Protein 3FM0 (pdb70)

CATH classification: 2.130.10.10

Foldseek 3Di:
DKFFQDKDLFAAPFFFFEWDAQLVLAWIWIFWFVQKIFIWGDDPSDIDTPEIDHDPDDGGFRYKEAQNVRQWMWTFFQRQWIWIWGDDVYIDTDDIHHDGPGGWAEKEAENVSQWIWIFFQSQWIWIWGQDPVRDIDTQAIGRPGPGGKAYKYYQNHDRKIWTWFQSQWIWIWDDDPSYIDTQDIHHDGPGGWQEKEAALVSQWMWIFWQSFKIWIKGFQDPPRPVPDDDCSYIDTQDIGPDPAPGGWNYWYQQNVQRWIWTWGQQQWIWIKHWDPPADPSRIDIDTQDIGGNVDVGGWNYKYARNPDPQWIWTTGRNSMIIIIGDDD

Nearest PDB structures (foldseek):
  3fm0-assembly1_A  TM=1.003E+00  e=3.132E-65  Homo sapiens
  6tc0-assembly1_A  TM=9.809E-01  e=9.982E-44  Drosophila melanogaster
  3dm0-assembly1_A  TM=8.397E-01  e=1.643E-18  Escherichia coli K-12
  8eo0-assembly3_C  TM=8.796E-01  e=1.622E-17  Schizosaccharomyces pombe
  3dxk-assembly1_C  TM=8.163E-01  e=4.212E-16  Bos taurus

GO terms:
  GO:0005737 cytoplasm (C, IDA)
  GO:0071817 MMXD complex (C, IDA)
  GO:0097361 cytosolic [4Fe-4S] assembly targeting complex (C, IDA)
  GO:0097361 cytosolic [4Fe-4S] assembly targeting complex (C, IMP)
  GO:0005515 protein binding (F, IPI)
  GO:0006357 regulation of transcription by RNA polymerase II (P, TAS)
  GO:0016226 iron-sulfur cluster assembly (P, IDA)
  GO:0051604 protein maturation (P, IGI)
  GO:0051604 protein maturation (P, IMP)

Solvent-accessible surface area: 13267 Å² total; per-residue (Å²): 73,15,68,76,98,27,101,16,91,0,0,79,157,24,109,0,36,24,2,16,21,8,47,55,11,82,27,0,0,0,0,0,29,36,112,26,1,43,0,15,3,79,94,77,148,53,44,58,45,72,21,80,4,60,100,22,4,146,110,23,0,19,9,3,14,23,2,59,77,8,64,44,0,0,0,0,0,42,36,23,24,2,0,0,6,85,72,55,129,75,26,102,52,66,26,62,8,122,37,15,147,44,29,0,24,0,5,8,22,0,37,57,18,82,18,0,0,0,0,0,121,23,95,3,0,43,0,13,78,24,55,160,119,48,107,34,129,42,60,12,70,12,87,56,4,90,73,26,0,20,13,1,39,12,13,56,83,93,63,10,0,0,0,0,0,120,28,42,22,0,16,0,0,97,101,53,85,99,79,16,61,49,45,17,56,7,131,28,12,154,29,8,0,51,1,5,11,9,1,56,69,2,90,34,0,0,0,0,0,57,33,110,21,0,51,0,7,42,29,7,98,92,83,30,171,67,65,29,91,42,165,48,25,21,116,45,19,18,54,14,63,79,95,12,51,125,21,0,55,5,6,11,12,2,82,86,80,16,2,0,0,0,0,0,16,35,21,3,0,7,0,2,57,49,40,130,152,27,84,86,50,135,5,74,24,50,68,39,9,68,46,131,108,1,4,79,85,35,0,6,0,4,15,21,3,41,140,84,71,7,7,0,0,0,0,0,21,37,0,55,0,0,0,6,68,10,85,98

Sequence (328 aa):
SLVLLGRVPAHPDSRCWFLAWNPAGTLLASCGGDRRIRIWGTEGDSWICKSVLSEGHQRTVRKVAWSPCGNYLASASFDATTCIWKKNQDFECVTTLEGHENEVKSVAWAPSGNLLATCSRDKSVWVWEVDEEDEYECVSVLNSHTQDVKHVVWHPSQELLASASYDDTVKLYREEEDDWVCCATLEGHESTVWSLAFDPSGQRLASCSDDRTVRIWRQYLPGNEQGVACSPSWKCICTLSGFHSRTIYDIAWCQLTGALATACGDDAIRVFQEDPNSDPQQPTFSLTAHLHQAHSQDVNCVAWNPKEPGLLASCSDDGEVAFWKYQR

Secondary structure (DSSP, 8-state):
-EEEEEEE--STTS-EEEEEE-TTSS-EEEEETTS-EEEEEEETTEEEEEEEE-SS-SS-EEEEEE-TTSSEEEEEETTS-EEEEEE---EEEEEEE---SS-EEEEEE-TTSSEEEEEETTS-EEEEEE-TTS-EEEEEEE----S-EEEEEE-SSSS-EEEEETTS-EEEEEEETTEEEEEEEE---SS-EEEEEE-TTSSEEEEEETTS-EEEEEEE-TT-TT------EEEEEEEE-SS-SS-EEEEEE-TTT--EEEEETTS-EEEEEE-TTS-TTS--EEEEEEETTSSSS-EEEEEE-SSSTTEEEEEETTS-EEEEEE--

Radius of gyration: 18.48 Å; Cα contacts (8 Å, |Δi|>4): 1032; chains: 1; bounding box: 48×47×55 Å

Structure (mmCIF, N/CA/C/O backbone):
data_3FM0
#
_entry.id   3FM0
#
_cell.length_a   41.682
_cell.length_b   74.640
_cell.length_c   49.481
_cell.angle_alpha   90.00
_cell.angle_beta   105.05
_cell.angle_gamma   90.00
#
_symmetry.space_group_name_H-M   'P 1 21 1'
#
loop_
_entity.id
_entity.type
_entity.pdbx_description
1 polymer 'Protein CIAO1'
2 non-polymer 'SULFATE ION'
3 water water
#
loop_
_atom_site.group_PDB
_atom_site.id
_atom_site.type_symbol
_atom_site.label_atom_id
_atom_site.label_alt_id
_atom_site.label_comp_id
_atom_site.label_asym_id
_atom_site.label_entity_id
_atom_site.label_seq_id
_atom_site.pdbx_PDB_ins_code
_atom_site.Cartn_x
_atom_site.Cartn_y
_atom_site.Cartn_z
_atom_site.occupancy
_atom_site.B_iso_or_equiv
_atom_site.auth_seq_id
_atom_site.auth_comp_id
_atom_site.auth_asym_id
_atom_site.auth_atom_id
_atom_site.pdbx_PDB_model_num
ATOM 1 N N . SER A 1 4 ? 35.240 47.844 34.640 1.00 27.77 4 SER A N 1
ATOM 2 C CA . SER A 1 4 ? 34.856 47.525 33.226 1.00 27.39 4 SER A CA 1
ATOM 3 C C . SER A 1 4 ? 33.922 46.311 33.145 1.00 26.28 4 SER A C 1
ATOM 4 O O . SER A 1 4 ? 34.284 45.176 33.488 1.00 26.05 4 SER A O 1
ATOM 7 N N . LEU A 1 5 ? 32.719 46.591 32.671 1.00 25.25 5 LEU A N 1
ATOM 8 C CA . LEU A 1 5 ? 31.639 45.633 32.586 1.00 24.56 5 LEU A CA 1
ATOM 9 C C . LEU A 1 5 ? 31.148 45.667 31.147 1.00 24.03 5 LEU A C 1
ATOM 10 O O . LEU A 1 5 ? 30.550 46.652 30.705 1.00 24.79 5 LEU A O 1
ATOM 15 N N . VAL A 1 6 ? 31.448 44.608 30.402 1.00 23.18 6 VAL A N 1
ATOM 16 C CA . VAL A 1 6 ? 31.147 44.559 28.971 1.00 22.87 6 VAL A CA 1
ATOM 17 C C . VAL A 1 6 ? 29.862 43.757 28.751 1.00 22.11 6 VAL A C 1
ATOM 18 O O . VAL A 1 6 ? 29.700 42.684 29.329 1.00 21.68 6 VAL A O 1
ATOM 22 N N . LEU A 1 7 ? 28.962 44.283 27.918 1.00 21.55 7 LEU A N 1
ATOM 23 C CA . LEU A 1 7 ? 27.694 43.609 27.604 1.00 21.28 7 LEU A CA 1
ATOM 24 C C . LEU A 1 7 ? 27.883 42.439 26.646 1.00 21.19 7 LEU A C 1
ATOM 25 O O . LEU A 1 7 ? 28.437 42.613 25.550 1.00 21.23 7 LEU A O 1
ATOM 30 N N . LEU A 1 8 ? 27.417 41.260 27.057 1.00 20.72 8 LEU A N 1
ATOM 31 C CA . LEU A 1 8 ? 27.501 40.043 26.246 1.00 20.52 8 LEU A CA 1
ATOM 32 C C . LEU A 1 8 ? 26.191 39.728 25.529 1.00 21.23 8 LEU A C 1
ATOM 33 O O . LEU A 1 8 ? 26.187 39.116 24.453 1.00 21.96 8 LEU A O 1
ATOM 38 N N . GLY A 1 9 ? 25.076 40.130 26.133 1.00 20.66 9 GLY A N 1
ATOM 39 C CA . GLY A 1 9 ? 23.772 39.893 25.528 1.00 19.93 9 GLY A CA 1
ATOM 40 C C . GLY A 1 9 ? 22.658 40.345 26.437 1.00 19.31 9 GLY A C 1
ATOM 41 O O . GLY A 1 9 ? 22.826 40.380 27.653 1.00 18.14 9 GLY A O 1
ATOM 42 N N . ARG A 1 10 ? 21.530 40.698 25.828 1.00 19.36 10 ARG A N 1
ATOM 43 C CA . ARG A 1 10 ? 20.312 41.038 26.554 1.00 19.17 10 ARG A CA 1
ATOM 44 C C . ARG A 1 10 ? 19.222 40.094 26.066 1.00 19.27 10 ARG A C 1
ATOM 45 O O . ARG A 1 10 ? 19.176 39.772 24.879 1.00 18.90 10 ARG A O 1
ATOM 53 N N . VAL A 1 11 ? 18.357 39.651 26.974 1.00 18.54 11 VAL A N 1
ATOM 54 C CA . VAL A 1 11 ? 17.141 38.910 26.606 1.00 18.77 11 VAL A CA 1
ATOM 55 C C . VAL A 1 11 ? 15.906 39.546 27.260 1.00 18.66 11 VAL A C 1
ATOM 56 O O . VAL A 1 11 ? 15.976 39.992 28.405 1.00 18.08 11 VAL A O 1
ATOM 60 N N . PRO A 1 12 ? 14.768 39.606 26.533 1.00 19.14 12 PRO A N 1
ATOM 61 C CA . PRO A 1 12 ? 13.508 40.053 27.133 1.00 19.37 12 PRO A CA 1
ATOM 62 C C . PRO A 1 12 ? 12.883 38.902 27.921 1.00 19.68 12 PRO A C 1
ATOM 63 O O . PRO A 1 12 ? 12.025 38.180 27.404 1.00 20.73 12 PRO A O 1
ATOM 67 N N . ALA A 1 13 ? 13.316 38.726 29.162 1.00 18.47 13 ALA A N 1
ATOM 68 C CA . ALA A 1 13 ? 12.980 37.534 29.927 1.00 18.32 13 ALA A CA 1
ATOM 69 C C . ALA A 1 13 ? 11.529 37.459 30.380 1.00 17.96 13 ALA A C 1
ATOM 70 O O . ALA A 1 13 ? 10.938 36.376 30.381 1.00 18.22 13 ALA A O 1
ATOM 72 N N . HIS A 1 14 ? 10.973 38.590 30.797 1.00 17.56 14 HIS A N 1
ATOM 73 C CA . HIS A 1 14 ? 9.607 38.638 31.304 1.00 18.29 14 HIS A CA 1
ATOM 74 C C . HIS A 1 14 ? 8.916 39.840 30.679 1.00 18.95 14 HIS A C 1
ATOM 75 O O . HIS A 1 14 ? 8.753 40.876 31.316 1.00 19.13 14 HIS A O 1
ATOM 82 N N . PRO A 1 15 ? 8.537 39.707 29.394 1.00 19.96 15 PRO A N 1
ATOM 83 C CA . PRO A 1 15 ? 8.045 40.833 28.608 1.00 20.60 15 PRO A CA 1
ATOM 84 C C . PRO A 1 15 ? 6.871 41.540 29.262 1.00 20.72 15 PRO A C 1
ATOM 85 O O . PRO A 1 15 ? 5.971 40.880 29.780 1.00 21.18 15 PRO A O 1
ATOM 89 N N . ASP A 1 16 ? 6.905 42.873 29.233 1.00 21.22 16 ASP A N 1
ATOM 90 C CA . ASP A 1 16 ? 5.865 43.740 29.814 1.00 21.70 16 ASP A CA 1
ATOM 91 C C . ASP A 1 16 ? 5.571 43.490 31.295 1.00 20.88 16 ASP A C 1
ATOM 92 O O . ASP A 1 16 ? 4.463 43.751 31.782 1.00 20.74 16 ASP A O 1
ATOM 97 N N . SER A 1 17 ? 6.575 42.982 32.009 1.00 19.81 17 SER A N 1
ATOM 98 C CA . SER A 1 17 ? 6.469 42.799 33.443 1.00 18.69 17 SER A CA 1
ATOM 99 C C . SER A 1 17 ? 7.842 43.017 34.064 1.00 17.81 17 SER A C 1
ATOM 100 O O . SER A 1 17 ? 8.830 43.257 33.361 1.00 16.90 17 SER A O 1
ATOM 103 N N . ARG A 1 18 ? 7.894 42.936 35.385 1.00 16.49 18 ARG A N 1
ATOM 104 C CA . ARG A 1 18 ? 9.168 43.061 36.080 1.00 16.35 18 ARG A CA 1
ATOM 105 C C . ARG A 1 18 ? 9.884 41.736 35.994 1.00 15.66 18 ARG A C 1
ATOM 106 O O . ARG A 1 18 ? 9.254 40.678 36.114 1.00 15.54 18 ARG A O 1
ATOM 114 N N . CYS A 1 19 ? 11.199 41.787 35.795 1.00 14.78 19 CYS A N 1
ATOM 115 C CA . CYS A 1 19 ? 12.017 40.641 36.124 1.00 13.85 19 CYS A CA 1
ATOM 116 C C . CYS A 1 19 ? 12.573 40.931 37.517 1.00 13.39 19 CYS A C 1
ATOM 117 O O . CYS A 1 19 ? 13.298 41.913 37.726 1.00 13.64 19 CYS A O 1
ATOM 120 N N . TRP A 1 20 ? 12.162 40.110 38.478 1.00 12.21 20 TRP A N 1
ATOM 121 C CA . TRP A 1 20 ? 12.463 40.360 39.885 1.00 11.70 20 TRP A CA 1
ATOM 122 C C . TRP A 1 20 ? 13.799 39.778 40.341 1.00 11.43 20 TRP A C 1
ATOM 123 O O . TRP A 1 20 ? 14.498 40.381 41.161 1.00 12.01 20 TRP A O 1
ATOM 134 N N . PHE A 1 21 ? 14.127 38.588 39.862 1.00 10.76 21 PHE A N 1
ATOM 135 C CA . PHE A 1 21 ? 15.257 37.865 40.427 1.00 11.17 21 PHE A CA 1
ATOM 136 C C . PHE A 1 21 ? 15.845 36.846 39.459 1.00 10.84 21 PHE A C 1
ATOM 137 O O . PHE A 1 21 ? 15.165 36.365 38.546 1.00 11.18 21 PHE A O 1
ATOM 145 N N . LEU A 1 22 ? 17.120 36.534 39.677 1.00 10.74 22 LEU A N 1
ATOM 146 C CA . LEU A 1 22 ? 17.845 35.538 38.896 1.00 11.03 22 LEU A CA 1
ATOM 147 C C . LEU A 1 22 ? 18.637 34.646 39.821 1.00 10.72 22 LEU A C 1
ATOM 148 O O . LEU A 1 22 ? 19.076 35.091 40.889 1.00 11.16 22 LEU A O 1
ATOM 153 N N . ALA A 1 23 ? 18.865 33.404 39.391 1.00 10.76 23 ALA A N 1
ATOM 154 C CA . ALA A 1 23 ? 19.732 32.496 40.124 1.00 11.02 23 ALA A CA 1
ATOM 155 C C . ALA A 1 23 ? 20.379 31.490 39.191 1.00 10.73 23 ALA A C 1
ATOM 156 O O . ALA A 1 23 ? 19.689 30.841 38.397 1.00 10.65 23 ALA A O 1
ATOM 158 N N . TRP A 1 24 ? 21.692 31.353 39.323 1.00 10.61 24 TRP A N 1
ATOM 159 C CA . TRP A 1 24 ? 22.459 30.380 38.556 1.00 10.58 24 TRP A CA 1
ATOM 160 C C . TRP A 1 24 ? 22.396 29.005 39.236 1.00 10.46 24 TRP A C 1
ATOM 161 O O . TRP A 1 24 ? 22.502 28.909 40.475 1.00 10.12 24 TRP A O 1
ATOM 172 N N . ASN A 1 25 ? 22.299 27.940 38.445 1.00 11.02 25 ASN A N 1
ATOM 173 C CA . ASN A 1 25 ? 22.492 26.600 39.022 1.00 11.58 25 ASN A CA 1
ATOM 174 C C . ASN A 1 25 ? 23.956 26.432 39.489 1.00 12.15 25 ASN A C 1
ATOM 175 O O . ASN A 1 25 ? 24.837 27.194 39.065 1.00 11.75 25 ASN A O 1
ATOM 180 N N . PRO A 1 26 ? 24.219 25.490 40.411 1.00 13.13 26 PRO A N 1
ATOM 181 C CA . PRO A 1 26 ? 25.605 25.324 40.863 1.00 13.95 26 PRO A CA 1
ATOM 182 C C . PRO A 1 26 ? 26.635 25.110 39.727 1.00 14.61 26 PRO A C 1
ATOM 183 O O . PRO A 1 26 ? 27.777 25.564 39.850 1.00 14.73 26 PRO A O 1
ATOM 187 N N . ALA A 1 27 ? 26.229 24.453 38.638 1.00 14.56 27 ALA A N 1
ATOM 188 C CA . ALA A 1 27 ? 27.108 24.226 37.478 1.00 15.33 27 ALA A CA 1
ATOM 189 C C . ALA A 1 27 ? 27.392 25.503 36.652 1.00 15.21 27 ALA A C 1
ATOM 190 O O . ALA A 1 27 ? 28.320 25.534 35.822 1.00 15.44 27 ALA A O 1
ATOM 192 N N . GLY A 1 28 ? 26.603 26.553 36.881 1.00 14.56 28 GLY A N 1
ATOM 193 C CA . GLY A 1 28 ? 26.723 27.795 36.120 1.00 14.01 28 GLY A CA 1
ATOM 194 C C . GLY A 1 28 ? 26.330 27.647 34.657 1.00 14.54 28 GLY A C 1
ATOM 195 O O . GLY A 1 28 ? 26.674 28.489 33.822 1.00 15.12 28 GLY A O 1
ATOM 196 N N . THR A 1 29 ? 25.598 26.578 34.353 1.00 14.16 29 THR A N 1
ATOM 197 C CA . THR A 1 29 ? 25.151 26.290 32.989 1.00 14.19 29 THR A CA 1
ATOM 198 C C . THR A 1 29 ? 23.736 26.788 32.696 1.00 13.80 29 THR A C 1
ATOM 199 O O . THR A 1 29 ? 23.354 26.915 31.529 1.00 14.14 29 THR A O 1
ATOM 203 N N . LEU A 1 30 ? 22.952 27.031 33.752 1.00 13.29 30 LEU A N 1
ATOM 204 C CA . LEU A 1 30 ? 21.565 27.506 33.610 1.00 13.02 30 LEU A CA 1
ATOM 205 C C . LEU A 1 30 ? 21.283 28.678 34.540 1.00 12.51 30 LEU A C 1
ATOM 206 O O . LEU A 1 30 ? 21.769 28.698 35.664 1.00 12.73 30 LEU A O 1
ATOM 211 N N . LEU A 1 31 ? 20.504 29.640 34.051 1.00 12.03 31 LEU A N 1
ATOM 212 C CA . LEU A 1 31 ? 20.094 30.796 34.826 1.00 12.44 31 LEU A CA 1
ATOM 213 C C . LEU A 1 31 ? 18.578 30.779 34.911 1.00 12.22 31 LEU A C 1
ATOM 214 O O . LEU A 1 31 ? 17.898 30.783 33.881 1.00 13.13 31 LEU A O 1
ATOM 219 N N . ALA A 1 32 ? 18.046 30.745 36.133 1.00 11.99 32 ALA A N 1
ATOM 220 C CA . ALA A 1 32 ? 16.607 30.854 36.340 1.00 11.77 32 ALA A CA 1
ATOM 221 C C . ALA A 1 32 ? 16.250 32.322 36.566 1.00 11.97 32 ALA A C 1
ATOM 222 O O . ALA A 1 32 ? 16.919 33.015 37.338 1.00 11.58 32 ALA A O 1
ATOM 224 N N . SER A 1 33 ? 15.204 32.787 35.886 1.00 11.81 33 SER A N 1
ATOM 225 C CA . SER A 1 33 ? 14.663 34.143 36.096 1.00 11.65 33 SER A CA 1
ATOM 226 C C . SER A 1 33 ? 13.202 34.070 36.522 1.00 12.29 33 SER A C 1
ATOM 227 O O . SER A 1 33 ? 12.498 33.140 36.154 1.00 12.36 33 SER A O 1
ATOM 230 N N . CYS A 1 34 ? 12.737 35.041 37.296 1.00 12.98 34 CYS A N 1
ATOM 231 C CA . CYS A 1 34 ? 11.316 35.053 37.674 1.00 13.15 34 CYS A CA 1
ATOM 232 C C . CYS A 1 34 ? 10.793 36.462 37.667 1.00 13.63 34 CYS A C 1
ATOM 233 O O . CYS A 1 34 ? 11.563 37.414 37.803 1.00 12.96 34 CYS A O 1
ATOM 236 N N . GLY A 1 35 ? 9.483 36.610 37.487 1.00 14.41 35 GLY A N 1
ATOM 237 C CA . GLY A 1 35 ? 8.926 37.937 37.602 1.00 15.54 35 GLY A CA 1
ATOM 238 C C . GLY A 1 35 ? 7.421 38.058 37.650 1.00 16.25 35 GLY A C 1
ATOM 239 O O . GLY A 1 35 ? 6.697 37.098 37.953 1.00 16.28 35 GLY A O 1
ATOM 240 N N . GLY A 1 36 ? 6.968 39.263 37.340 1.00 16.91 36 GLY A N 1
ATOM 241 C CA . GLY A 1 36 ? 5.587 39.665 37.536 1.00 17.76 36 GLY A CA 1
ATOM 242 C C . GLY A 1 36 ? 4.600 39.021 36.579 1.00 19.00 36 GLY A C 1
ATOM 243 O O . GLY A 1 36 ? 3.391 39.162 36.770 1.00 19.29 36 GLY A O 1
ATOM 244 N N . ASP A 1 37 ? 5.100 38.329 35.553 1.00 19.65 37 ASP A N 1
ATOM 245 C CA . ASP A 1 37 ? 4.223 37.568 34.647 1.00 20.42 37 ASP A CA 1
ATOM 246 C C . ASP A 1 37 ? 3.933 36.152 35.162 1.00 20.85 37 ASP A C 1
ATOM 247 O O . ASP A 1 37 ? 3.401 35.320 34.425 1.00 21.49 37 ASP A O 1
ATOM 252 N N . ARG A 1 38 ? 4.292 35.882 36.424 1.00 21.20 38 ARG A N 1
ATOM 253 C CA . ARG A 1 38 ? 3.993 34.604 37.105 1.00 21.83 38 ARG A CA 1
ATOM 254 C C . ARG A 1 38 ? 4.815 33.405 36.599 1.00 20.90 38 ARG A C 1
ATOM 255 O O . ARG A 1 38 ? 4.591 32.258 37.025 1.00 20.80 38 ARG A O 1
ATOM 263 N N . ARG A 1 39 ? 5.770 33.670 35.712 1.00 19.94 39 ARG A N 1
ATOM 264 C CA . ARG A 1 39 ? 6.539 32.595 35.091 1.00 19.64 39 ARG A CA 1
ATOM 265 C C . ARG A 1 39 ? 7.960 32.539 35.623 1.00 18.59 39 ARG A C 1
ATOM 266 O O . ARG A 1 39 ? 8.527 33.548 36.058 1.00 18.49 39 ARG A O 1
ATOM 270 N N . ILE A 1 40 ? 8.518 31.337 35.587 1.00 17.04 40 ILE A N 1
ATOM 271 C CA . ILE A 1 40 ? 9.939 31.141 35.814 1.00 15.87 40 ILE A CA 1
ATOM 272 C C . ILE A 1 40 ? 10.519 30.638 34.495 1.00 15.73 40 ILE A C 1
ATOM 273 O O . ILE A 1 40 ? 9.990 29.709 33.901 1.00 15.84 40 ILE A O 1
ATOM 278 N N . ARG A 1 41 ? 11.589 31.273 34.026 1.00 15.02 41 ARG A N 1
ATOM 279 C CA . ARG A 1 41 ? 12.237 30.847 32.786 1.00 14.68 41 ARG A CA 1
ATOM 280 C C . ARG A 1 41 ? 13.658 30.377 33.028 1.00 14.29 41 ARG A C 1
ATOM 281 O O . ARG A 1 41 ? 14.368 30.937 33.861 1.00 13.99 41 ARG A O 1
ATOM 289 N N . ILE A 1 42 ? 14.057 29.329 32.318 1.00 13.84 42 ILE A N 1
ATOM 290 C CA . ILE A 1 42 ? 15.400 28.799 32.468 1.00 14.06 42 ILE A CA 1
ATOM 291 C C . ILE A 1 42 ? 16.198 29.095 31.209 1.00 14.63 42 ILE A C 1
ATOM 292 O O . ILE A 1 42 ? 15.790 28.708 30.096 1.00 14.67 42 ILE A O 1
ATOM 297 N N . TRP A 1 43 ? 17.340 29.757 31.402 1.00 14.40 43 TRP A N 1
ATOM 298 C CA . TRP A 1 43 ? 18.171 30.235 30.295 1.00 14.37 43 TRP A CA 1
ATOM 299 C C . TRP A 1 43 ? 19.472 29.449 30.200 1.00 14.73 43 TRP A C 1
ATOM 300 O O . TRP A 1 43 ? 20.168 29.245 31.201 1.00 13.75 43 TRP A O 1
ATOM 311 N N . GLY A 1 44 ? 19.802 29.013 28.988 1.00 15.08 44 GLY A N 1
ATOM 312 C CA . GLY A 1 44 ? 21.060 28.335 28.737 1.00 16.45 44 GLY A CA 1
ATOM 313 C C . GLY A 1 44 ? 21.633 28.800 27.405 1.00 17.15 44 GLY A C 1
ATOM 314 O O . GLY A 1 44 ? 20.912 29.340 26.583 1.00 17.65 44 GLY A O 1
ATOM 315 N N . THR A 1 45 ? 22.924 28.595 27.204 1.00 18.52 45 THR A N 1
ATOM 316 C CA . THR A 1 45 ? 23.545 28.972 25.939 1.00 19.16 45 THR A CA 1
ATOM 317 C C . THR A 1 45 ? 23.170 27.980 24.843 1.00 19.02 45 THR A C 1
ATOM 318 O O . THR A 1 45 ? 23.138 26.769 25.073 1.00 18.84 45 THR A O 1
ATOM 322 N N . GLU A 1 46 ? 22.855 28.516 23.663 1.00 18.84 46 GLU A N 1
ATOM 323 C CA . GLU A 1 46 ? 22.686 27.731 22.436 1.00 19.13 46 GLU A CA 1
ATOM 324 C C . GLU A 1 46 ? 23.339 28.570 21.357 1.00 17.92 46 GLU A C 1
ATOM 325 O O . GLU A 1 46 ? 22.991 29.742 21.181 1.00 17.13 46 GLU A O 1
ATOM 331 N N . GLY A 1 47 ? 24.290 27.983 20.640 1.00 17.58 47 GLY A N 1
ATOM 332 C CA . GLY A 1 47 ? 25.131 28.800 19.759 1.00 17.35 47 GLY A CA 1
ATOM 333 C C . GLY A 1 47 ? 25.762 29.961 20.524 1.00 16.89 47 GLY A C 1
ATOM 334 O O . GLY A 1 47 ? 26.373 29.761 21.595 1.00 16.71 47 GLY A O 1
ATOM 335 N N . ASP A 1 48 ? 25.606 31.168 19.983 1.00 16.11 48 ASP A N 1
ATOM 336 C CA . ASP A 1 48 ? 26.278 32.373 20.491 1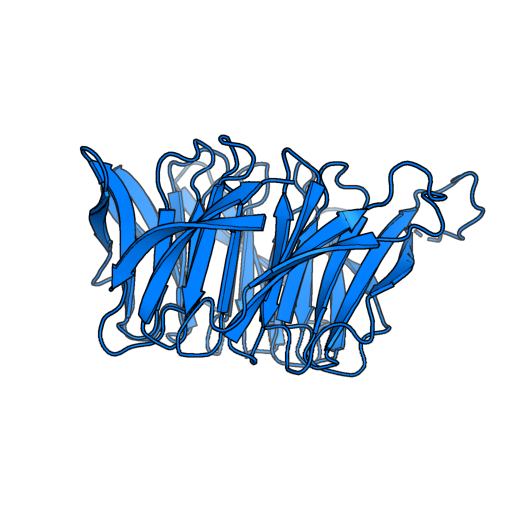.00 16.45 48 ASP A CA 1
ATOM 337 C C . ASP A 1 48 ? 25.365 33.235 21.387 1.00 16.53 48 ASP A C 1
ATOM 338 O O . ASP A 1 48 ? 25.646 34.415 21.634 1.00 16.60 48 ASP A O 1
ATOM 343 N N . SER A 1 49 ? 24.272 32.640 21.860 1.00 16.82 49 SER A N 1
ATOM 344 C CA . SER A 1 49 ? 23.228 33.395 22.572 1.00 17.61 49 SER A CA 1
ATOM 345 C C . SER A 1 49 ? 22.712 32.634 23.777 1.00 17.81 49 SER A C 1
ATOM 346 O O . SER A 1 49 ? 22.823 31.414 23.833 1.00 16.70 49 SER A O 1
ATOM 349 N N . TRP A 1 50 ? 22.161 33.372 24.742 1.00 18.34 50 TRP A N 1
ATOM 350 C CA . TRP A 1 50 ? 21.391 32.765 25.818 1.00 18.88 50 TRP A CA 1
ATOM 351 C C . TRP A 1 50 ? 19.940 32.677 25.365 1.00 18.64 50 TRP A C 1
ATOM 352 O O . TRP A 1 50 ? 19.346 33.670 24.923 1.00 18.90 50 TRP A O 1
ATOM 363 N N . ILE A 1 51 ? 19.383 31.475 25.441 1.00 18.52 51 ILE A N 1
ATOM 364 C CA . ILE A 1 51 ? 18.014 31.255 25.018 1.00 19.02 51 ILE A CA 1
ATOM 365 C C . ILE A 1 51 ? 17.223 30.552 26.116 1.00 19.04 51 ILE A C 1
ATOM 366 O O . ILE A 1 51 ? 17.802 29.939 27.031 1.00 18.34 51 ILE A O 1
ATOM 371 N N . CYS A 1 52 ? 15.902 30.647 26.019 1.00 19.10 52 CYS A N 1
ATOM 372 C CA . CYS A 1 52 ? 15.030 30.005 26.988 1.00 19.75 52 CYS A CA 1
ATOM 373 C C . CYS A 1 52 ? 14.924 28.506 26.724 1.00 20.19 52 CYS A C 1
ATOM 374 O O . CYS A 1 52 ? 14.359 28.082 25.713 1.00 20.37 52 CYS A O 1
ATOM 377 N N . LYS A 1 53 ? 15.478 27.722 27.641 1.00 20.70 53 LYS A N 1
ATOM 378 C CA . LYS A 1 53 ? 15.463 26.260 27.575 1.00 21.65 53 LYS A CA 1
ATOM 379 C C . LYS A 1 53 ? 14.152 25.678 28.101 1.00 22.33 53 LYS A C 1
ATOM 380 O O . LYS A 1 53 ? 13.680 24.650 27.604 1.00 22.98 53 LYS A O 1
ATOM 384 N N . SER A 1 54 ? 13.576 26.319 29.117 1.00 22.62 54 SER A N 1
ATOM 385 C CA . SER A 1 54 ? 12.343 25.840 29.745 1.00 23.01 54 SER A CA 1
ATOM 386 C C . SER A 1 54 ? 11.527 26.992 30.313 1.00 22.77 54 SER A C 1
ATOM 387 O O . SER A 1 54 ? 12.086 27.992 30.786 1.00 22.22 54 SER A O 1
ATOM 390 N N . VAL A 1 55 ? 10.207 26.836 30.273 1.00 23.10 55 VAL A N 1
ATOM 391 C CA . VAL A 1 55 ? 9.280 27.772 30.905 1.00 23.52 55 VAL A CA 1
ATOM 392 C C . VAL A 1 55 ? 8.495 27.027 31.975 1.00 24.18 55 VAL A C 1
ATOM 393 O O . VAL A 1 55 ? 7.847 26.003 31.691 1.00 24.55 55 VAL A O 1
ATOM 397 N N . LEU A 1 56 ? 8.565 27.547 33.199 1.00 24.20 56 LEU A N 1
ATOM 398 C CA . LEU A 1 56 ? 7.871 26.982 34.352 1.00 24.88 56 LEU A CA 1
ATOM 399 C C . LEU A 1 56 ? 6.597 27.792 34.649 1.00 25.86 56 LEU A C 1
ATOM 400 O O . LEU A 1 56 ? 6.644 28.926 35.165 1.00 25.65 56 LEU A O 1
ATOM 405 N N . SER A 1 57 ? 5.457 27.215 34.276 1.00 27.15 57 SER A N 1
ATOM 406 C CA . SER A 1 57 ? 4.158 27.849 34.493 1.00 28.15 57 SER A CA 1
ATOM 407 C C . SER A 1 57 ? 3.232 26.909 35.252 1.00 28.43 57 SER A C 1
ATOM 408 O O . SER A 1 57 ? 3.581 25.753 35.491 1.00 28.99 57 SER A O 1
ATOM 411 N N . GLU A 1 58 ? 2.059 27.413 35.636 1.00 28.25 58 GLU A N 1
ATOM 412 C CA . GLU A 1 58 ? 1.035 26.598 36.313 1.00 27.81 58 GLU A CA 1
ATOM 413 C C . GLU A 1 58 ? 1.470 26.055 37.682 1.00 27.17 58 GLU A C 1
ATOM 414 O O . GLU A 1 58 ? 0.978 25.018 38.134 1.00 28.52 58 GLU A O 1
ATOM 416 N N . GLY A 1 59 ? 2.401 26.747 38.331 1.00 25.42 59 GLY A N 1
ATOM 417 C CA . GLY A 1 59 ? 2.720 26.460 39.730 1.00 23.04 59 GLY A CA 1
ATOM 418 C C . GLY A 1 59 ? 2.167 27.564 40.612 1.00 21.48 59 GLY A C 1
ATOM 419 O O . GLY A 1 59 ? 1.788 27.318 41.771 1.00 21.18 59 GLY A O 1
ATOM 420 N N . HIS A 1 60 ? 2.109 28.776 40.051 1.00 19.46 60 HIS A N 1
ATOM 421 C CA . HIS A 1 60 ? 1.763 29.987 40.815 1.00 17.91 60 HIS A CA 1
ATOM 422 C C . HIS A 1 60 ? 0.698 30.841 40.149 1.00 17.59 60 HIS A C 1
ATOM 423 O O . HIS A 1 60 ? 0.666 30.956 38.926 1.00 18.01 60 HIS A O 1
ATOM 430 N N . GLN A 1 61 ? -0.131 31.486 40.971 1.00 16.68 61 GLN A N 1
ATOM 431 C CA . GLN A 1 61 ? -1.230 32.332 40.484 1.00 17.16 61 GLN A CA 1
ATOM 432 C C . GLN A 1 61 ? -0.922 33.828 40.576 1.00 15.52 61 GLN A C 1
ATOM 433 O O . GLN A 1 61 ? -1.737 34.681 40.179 1.00 15.22 61 GLN A O 1
ATOM 439 N N . ARG A 1 62 ? 0.251 34.143 41.116 1.00 14.47 62 ARG A N 1
ATOM 440 C CA . ARG A 1 62 ? 0.692 35.526 41.259 1.00 13.46 62 ARG A CA 1
ATOM 441 C C . ARG A 1 62 ? 2.203 35.619 41.030 1.00 13.02 62 ARG A C 1
ATOM 442 O O . ARG A 1 62 ? 2.872 34.595 40.893 1.00 13.14 62 ARG A O 1
ATOM 450 N N . THR A 1 63 ? 2.705 36.852 41.009 1.00 12.49 63 THR A N 1
ATOM 451 C CA . THR A 1 63 ? 4.136 37.182 40.904 1.00 12.68 63 THR A CA 1
ATOM 452 C C . THR A 1 63 ? 5.020 36.137 41.590 1.00 12.37 63 THR A C 1
ATOM 453 O O . THR A 1 63 ? 4.754 35.745 42.727 1.00 11.84 63 THR A O 1
ATOM 457 N N . VAL A 1 64 ? 6.046 35.686 40.878 1.00 12.03 64 VAL A N 1
ATOM 458 C CA . VAL A 1 64 ? 7.127 34.922 41.498 1.00 11.93 64 VAL A CA 1
ATOM 459 C C . VAL A 1 64 ? 8.223 35.935 41.817 1.00 11.51 64 VAL A C 1
ATOM 460 O O . VAL A 1 64 ? 8.771 36.563 40.915 1.00 11.99 64 VAL A O 1
ATOM 464 N N . ARG A 1 65 ? 8.513 36.091 43.107 1.00 11.05 65 ARG A N 1
ATOM 465 C CA . ARG A 1 65 ? 9.384 37.166 43.590 1.00 10.55 65 ARG A CA 1
ATOM 466 C C . ARG A 1 65 ? 10.866 36.762 43.593 1.00 10.76 65 ARG A C 1
ATOM 467 O O . ARG A 1 65 ? 11.719 37.561 43.249 1.00 11.06 65 ARG A O 1
ATOM 475 N N . LYS A 1 66 ? 11.166 35.542 44.022 1.00 10.88 66 LYS A N 1
ATOM 476 C CA . LYS A 1 66 ? 12.552 35.056 44.005 1.00 10.58 66 LYS A CA 1
ATOM 477 C C . LYS A 1 66 ? 12.593 33.563 43.703 1.00 10.51 66 LYS A C 1
ATOM 478 O O . LYS A 1 66 ? 11.583 32.865 43.836 1.00 10.29 66 LYS A O 1
ATOM 484 N N . VAL A 1 67 ? 13.770 33.101 43.293 1.00 9.76 67 VAL A N 1
ATOM 485 C CA . VAL A 1 67 ? 14.034 31.698 42.995 1.00 9.90 67 VAL A CA 1
ATOM 486 C C . VAL A 1 67 ? 15.381 31.285 43.593 1.00 9.90 67 VAL A C 1
ATOM 487 O O . VAL A 1 67 ? 16.256 32.132 43.819 1.00 9.96 67 VAL A O 1
ATOM 491 N N . ALA A 1 68 ? 15.553 29.989 43.828 1.00 9.62 68 ALA A N 1
ATOM 492 C CA . ALA A 1 68 ? 16.788 29.461 44.428 1.00 10.14 68 ALA A CA 1
ATOM 493 C C . ALA A 1 68 ? 16.979 28.002 44.027 1.00 10.57 68 ALA A C 1
ATOM 494 O O . ALA A 1 68 ? 16.008 27.252 43.951 1.00 11.05 68 ALA A O 1
ATOM 496 N N . TRP A 1 69 ? 18.229 27.608 43.811 1.00 11.14 69 TRP A N 1
ATOM 497 C CA . TRP A 1 69 ? 18.556 26.236 43.420 1.00 11.65 69 TRP A CA 1
ATOM 498 C C . TRP A 1 69 ? 19.059 25.438 44.608 1.00 12.42 69 TRP A C 1
ATOM 499 O O . TRP A 1 69 ? 19.776 25.970 45.460 1.00 13.12 69 TRP A O 1
ATOM 510 N N . SER A 1 70 ? 18.718 24.154 44.642 1.00 12.27 70 SER A N 1
ATOM 511 C CA . SER A 1 70 ? 19.312 23.239 45.614 1.00 13.20 70 SER A CA 1
ATOM 512 C C . SER A 1 70 ? 20.820 23.105 45.332 1.00 13.28 70 SER A C 1
ATOM 513 O O . SER A 1 70 ? 21.255 23.333 44.205 1.00 13.61 70 SER A O 1
ATOM 516 N N . PRO A 1 71 ? 21.620 22.778 46.358 1.00 14.36 71 PRO A N 1
ATOM 517 C CA . PRO A 1 71 ? 23.070 22.644 46.163 1.00 14.32 71 PRO A CA 1
ATOM 518 C C . PRO A 1 71 ? 23.474 21.546 45.176 1.00 15.13 71 PRO A C 1
ATOM 519 O O . PRO A 1 71 ? 24.599 21.590 44.632 1.00 15.67 71 PRO A O 1
ATOM 523 N N . CYS A 1 72 ? 22.561 20.609 44.930 1.00 15.41 72 CYS A N 1
ATOM 524 C CA . CYS A 1 72 ? 22.770 19.528 43.962 1.00 15.65 72 CYS A CA 1
ATOM 525 C C . CYS A 1 72 ? 22.385 19.941 42.533 1.00 15.65 72 CYS A C 1
ATOM 526 O O . CYS A 1 72 ? 22.657 19.211 41.571 1.00 16.27 72 CYS A O 1
ATOM 529 N N . GLY A 1 73 ? 21.710 21.087 42.397 1.00 14.73 73 GLY A N 1
ATOM 530 C CA . GLY A 1 73 ? 21.259 21.576 41.094 1.00 14.10 73 GLY A CA 1
ATOM 531 C C . GLY A 1 73 ? 20.049 20.881 40.482 1.00 13.37 73 GLY A C 1
ATOM 532 O O . GLY A 1 73 ? 19.635 21.224 39.375 1.00 14.12 73 GLY A O 1
ATOM 533 N N . ASN A 1 74 ? 19.491 19.897 41.181 1.00 13.36 74 ASN A N 1
ATOM 534 C CA . ASN A 1 74 ? 18.342 19.155 40.669 1.00 13.75 74 ASN A CA 1
ATOM 535 C C . ASN A 1 74 ? 17.000 19.791 40.966 1.00 13.76 74 ASN A C 1
ATOM 536 O O . ASN A 1 74 ? 16.009 19.410 40.365 1.00 12.93 74 ASN A O 1
ATOM 541 N N . TYR A 1 75 ? 16.971 20.739 41.906 1.00 14.05 75 TYR A N 1
ATOM 542 C CA . TYR A 1 75 ? 15.707 21.353 42.340 1.00 14.81 75 TYR A CA 1
ATOM 543 C C . TYR A 1 75 ? 15.775 22.867 42.251 1.00 14.59 75 TYR A C 1
ATOM 544 O O . TYR A 1 75 ? 16.826 23.457 42.492 1.00 14.44 75 TYR A O 1
ATOM 553 N N . LEU A 1 76 ? 14.645 23.486 41.916 1.00 13.76 76 LEU A N 1
ATOM 554 C CA . LEU A 1 76 ? 14.510 24.932 41.997 1.00 13.82 76 LEU A CA 1
ATOM 555 C C . LEU A 1 76 ? 13.304 25.243 42.888 1.00 13.29 76 LEU A C 1
ATOM 556 O O . LEU A 1 76 ? 12.266 24.600 42.772 1.00 14.70 76 LEU A O 1
ATOM 561 N N . ALA A 1 77 ? 13.456 26.207 43.790 1.00 12.40 77 ALA A N 1
ATOM 562 C CA . ALA A 1 77 ? 12.331 26.681 44.586 1.00 11.76 77 ALA A CA 1
ATOM 563 C C . ALA A 1 77 ? 11.920 28.066 44.126 1.00 11.37 77 ALA A C 1
ATOM 564 O O . ALA A 1 77 ? 12.767 28.884 43.741 1.00 10.44 77 ALA A O 1
ATOM 566 N N . SER A 1 78 ? 10.615 28.333 44.178 1.00 11.39 78 SER A N 1
ATOM 567 C CA . SER A 1 78 ? 10.089 29.633 43.752 1.00 12.05 78 SER A CA 1
ATOM 568 C C . SER A 1 78 ? 9.171 30.226 44.813 1.00 12.11 78 SER A C 1
ATOM 569 O O . SER A 1 78 ? 8.186 29.597 45.206 1.00 12.20 78 SER A O 1
ATOM 572 N N . ALA A 1 79 ? 9.479 31.444 45.240 1.00 11.25 79 ALA A N 1
ATOM 573 C CA . ALA A 1 79 ? 8.699 32.124 46.270 1.00 11.18 79 ALA A CA 1
ATOM 574 C C . ALA A 1 79 ? 7.730 33.073 45.596 1.00 11.16 79 ALA A C 1
ATOM 575 O O . ALA A 1 79 ? 8.156 33.934 44.830 1.00 11.39 79 ALA A O 1
ATOM 577 N N . SER A 1 80 ? 6.443 32.938 45.915 1.00 10.30 80 SER A N 1
ATOM 578 C CA . SER A 1 80 ? 5.408 33.683 45.214 1.00 10.50 80 SER A CA 1
ATOM 579 C C . SER A 1 80 ? 4.558 34.570 46.136 1.00 10.42 80 SER A C 1
ATOM 580 O O . SER A 1 80 ? 4.387 34.274 47.330 1.00 11.02 80 SER A O 1
ATOM 583 N N . PHE A 1 81 ? 4.050 35.665 45.572 1.00 10.51 81 PHE A N 1
ATOM 584 C CA . PHE A 1 81 ? 3.054 36.504 46.226 1.00 11.10 81 PHE A CA 1
ATOM 585 C C . PHE A 1 81 ? 1.744 35.744 46.504 1.00 11.33 81 PHE A C 1
ATOM 586 O O . PHE A 1 81 ? 0.906 36.219 47.274 1.00 12.13 81 PHE A O 1
ATOM 594 N N . ASP A 1 82 ? 1.574 34.563 45.911 1.00 11.01 82 ASP A N 1
ATOM 595 C CA . ASP A 1 82 ? 0.399 33.737 46.229 1.00 12.28 82 ASP A CA 1
ATOM 596 C C . ASP A 1 82 ? 0.494 33.018 47.602 1.00 12.04 82 ASP A C 1
ATOM 597 O O . ASP A 1 82 ? -0.359 32.171 47.936 1.00 12.62 82 ASP A O 1
ATOM 602 N N . ALA A 1 83 ? 1.538 33.361 48.367 1.00 12.02 83 ALA A N 1
ATOM 603 C CA . ALA A 1 83 ? 1.795 32.872 49.735 1.00 11.90 83 ALA A CA 1
ATOM 604 C C . ALA A 1 83 ? 2.361 31.455 49.774 1.00 12.19 83 ALA A C 1
ATOM 605 O O . ALA A 1 83 ? 2.475 30.861 50.849 1.00 13.00 83 ALA A O 1
ATOM 607 N N . THR A 1 84 ? 2.737 30.927 48.613 1.00 11.69 84 THR A N 1
ATOM 608 C CA . THR A 1 84 ? 3.299 29.581 48.562 1.00 12.05 84 THR A CA 1
ATOM 609 C C . THR A 1 84 ? 4.701 29.614 47.981 1.00 12.25 84 THR A C 1
ATOM 610 O O . THR A 1 84 ? 5.093 30.586 47.322 1.00 11.91 84 THR A O 1
ATOM 614 N N . THR A 1 85 ? 5.430 28.526 48.204 1.00 12.30 85 THR A N 1
ATOM 615 C CA . THR A 1 85 ? 6.712 28.301 47.551 1.00 12.80 85 THR A CA 1
ATOM 616 C C . THR A 1 85 ? 6.593 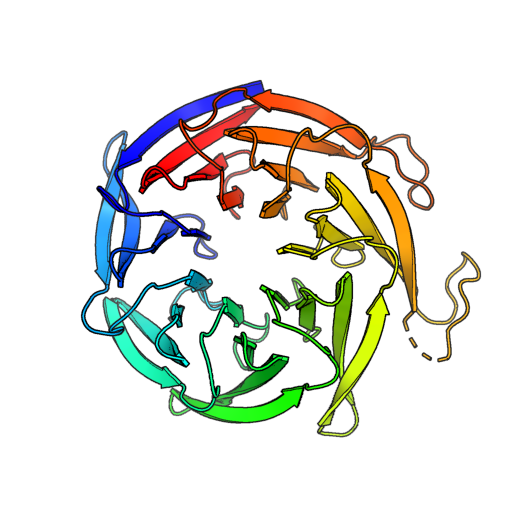26.967 46.829 1.00 13.07 85 THR A C 1
ATOM 617 O O . THR A 1 85 ? 6.188 25.973 47.436 1.00 12.96 85 THR A O 1
ATOM 621 N N . CYS A 1 86 ? 6.874 26.967 45.526 1.00 12.85 86 CYS A N 1
ATOM 622 C CA . CYS A 1 86 ? 6.849 25.725 44.770 1.00 14.09 86 CYS A CA 1
ATOM 623 C C . CYS A 1 86 ? 8.248 25.166 44.640 1.00 13.90 86 CYS A C 1
ATOM 624 O O . CYS A 1 86 ? 9.236 25.918 44.569 1.00 13.34 86 CYS A O 1
ATOM 627 N N . ILE A 1 87 ? 8.313 23.844 44.620 1.00 13.45 87 ILE A N 1
ATOM 628 C CA . ILE A 1 87 ? 9.550 23.116 44.359 1.00 14.28 87 ILE A CA 1
ATOM 629 C C . ILE A 1 87 ? 9.406 22.446 43.003 1.00 14.49 87 ILE A C 1
ATOM 630 O O . ILE A 1 87 ? 8.383 21.812 42.702 1.00 14.79 87 ILE A O 1
ATOM 635 N N . TRP A 1 88 ? 10.444 22.607 42.187 1.00 14.74 88 TRP A N 1
ATOM 636 C CA . TRP A 1 88 ? 10.488 22.082 40.835 1.00 15.27 88 TRP A CA 1
ATOM 637 C C . TRP A 1 88 ? 11.681 21.130 40.739 1.00 16.38 88 TRP A C 1
ATOM 638 O O . TRP A 1 88 ? 12.770 21.445 41.237 1.00 16.68 88 TRP A O 1
ATOM 649 N N . LYS A 1 89 ? 11.479 19.963 40.131 1.00 17.61 89 LYS A N 1
ATOM 650 C CA . LYS A 1 89 ? 12.581 19.020 39.936 1.00 19.02 89 LYS A CA 1
ATOM 651 C C . LYS A 1 89 ? 12.964 18.978 38.465 1.00 19.96 89 LYS A C 1
ATOM 652 O O . LYS A 1 89 ? 12.097 18.905 37.585 1.00 18.82 89 LYS A O 1
ATOM 658 N N . LYS A 1 90 ? 14.264 19.023 38.206 1.00 21.84 90 LYS A N 1
ATOM 659 C CA . LYS A 1 90 ? 14.765 18.968 36.843 1.00 24.19 90 LYS A CA 1
ATOM 660 C C . LYS A 1 90 ? 14.758 17.519 36.359 1.00 25.63 90 LYS A C 1
ATOM 661 O O . LYS A 1 90 ? 15.260 16.624 37.040 1.00 26.60 90 LYS A O 1
ATOM 667 N N . ASN A 1 91 ? 14.141 17.303 35.204 1.00 27.25 91 ASN A N 1
ATOM 668 C CA . ASN A 1 91 ? 14.095 15.991 34.568 1.00 29.16 91 ASN A CA 1
ATOM 669 C C . ASN A 1 91 ? 14.432 16.155 33.099 1.00 30.16 91 ASN A C 1
ATOM 670 O O . ASN A 1 91 ? 13.672 16.783 32.349 1.00 30.40 91 ASN A O 1
ATOM 672 N N . GLN A 1 92 ? 15.585 15.612 32.700 1.00 31.31 92 GLN A N 1
ATOM 673 C CA . GLN A 1 92 ? 16.062 15.671 31.306 1.00 32.00 92 GLN A CA 1
ATOM 674 C C . GLN A 1 92 ? 16.052 17.091 30.732 1.00 32.59 92 GLN A C 1
ATOM 675 O O . GLN A 1 92 ? 16.356 18.062 31.433 1.00 33.34 92 GLN A O 1
ATOM 677 N N . ASP A 1 94 ? 13.901 19.642 31.201 1.00 32.30 94 ASP A N 1
ATOM 678 C CA . ASP A 1 94 ? 12.603 20.147 31.643 1.00 32.00 94 ASP A CA 1
ATOM 679 C C . ASP A 1 94 ? 12.449 20.053 33.162 1.00 31.81 94 ASP A C 1
ATOM 680 O O . ASP A 1 94 ? 13.150 19.277 33.823 1.00 32.08 94 ASP A O 1
ATOM 682 N N . PHE A 1 95 ? 11.531 20.854 33.695 1.00 31.03 95 PHE A N 1
ATOM 683 C CA . PHE A 1 95 ? 11.250 20.917 35.123 1.00 30.12 95 PHE A CA 1
ATOM 684 C C . PHE A 1 95 ? 9.791 20.607 35.367 1.00 29.71 95 PHE A C 1
ATOM 685 O O . PHE A 1 95 ? 8.916 21.055 34.618 1.00 29.98 95 PHE A O 1
ATOM 693 N N . GLU A 1 96 ? 9.520 19.856 36.424 1.00 28.49 96 GLU A N 1
ATOM 694 C CA . GLU A 1 96 ? 8.143 19.615 36.818 1.00 27.77 96 GLU A CA 1
ATOM 695 C C . GLU A 1 96 ? 7.918 20.097 38.240 1.00 26.57 96 GLU A C 1
ATOM 696 O O . GLU A 1 96 ? 8.782 19.938 39.100 1.00 25.24 96 GLU A O 1
ATOM 702 N N . CYS A 1 97 ? 6.756 20.704 38.466 1.00 25.85 97 CYS A N 1
ATOM 703 C CA . CYS A 1 97 ? 6.370 21.155 39.796 1.00 25.28 97 CYS A CA 1
ATOM 704 C C . CYS A 1 97 ? 6.031 19.938 40.642 1.00 24.97 97 CYS A C 1
ATOM 705 O O . CYS A 1 97 ? 5.038 19.245 40.373 1.00 25.49 97 CYS A O 1
ATOM 708 N N . VAL A 1 98 ? 6.851 19.665 41.654 1.00 23.33 98 VAL A N 1
ATOM 709 C CA . VAL A 1 98 ? 6.659 18.460 42.459 1.00 22.74 98 VAL A CA 1
ATOM 710 C C . VAL A 1 98 ? 5.953 18.681 43.791 1.00 21.71 98 VAL A C 1
ATOM 711 O O . VAL A 1 98 ? 5.295 17.777 44.302 1.00 21.20 98 VAL A O 1
ATOM 715 N N . THR A 1 99 ? 6.076 19.886 44.339 1.00 20.59 99 THR A N 1
ATOM 716 C CA . THR A 1 99 ? 5.598 20.147 45.686 1.00 20.38 99 THR A CA 1
ATOM 717 C C . THR A 1 99 ? 5.224 21.627 45.827 1.00 19.69 99 THR A C 1
ATOM 718 O O . THR A 1 99 ? 5.814 22.493 45.178 1.00 17.90 99 THR A O 1
ATOM 721 N N . THR A 1 100 ? 4.232 21.894 46.674 1.00 19.27 100 THR A N 1
ATOM 722 C CA . THR A 1 100 ? 3.851 23.256 47.016 1.00 19.40 100 THR A CA 1
ATOM 723 C C . THR A 1 100 ? 3.921 23.398 48.539 1.00 19.43 100 THR A C 1
ATOM 724 O O . THR A 1 100 ? 3.305 22.624 49.271 1.00 19.80 100 THR A O 1
ATOM 728 N N . LEU A 1 101 ? 4.703 24.366 49.007 1.00 18.52 101 LEU A N 1
ATOM 729 C CA . LEU A 1 101 ? 4.876 24.616 50.434 1.00 18.05 101 LEU A CA 1
ATOM 730 C C . LEU A 1 101 ? 3.889 25.700 50.861 1.00 18.36 101 LEU A C 1
ATOM 731 O O . LEU A 1 101 ? 3.989 26.849 50.424 1.00 17.70 101 LEU A O 1
ATOM 736 N N . GLU A 1 102 ? 2.928 25.322 51.697 1.00 18.28 102 GLU A N 1
ATOM 737 C CA . GLU A 1 102 ? 1.917 26.262 52.163 1.00 18.75 102 GLU A CA 1
ATOM 738 C C . GLU A 1 102 ? 2.084 26.506 53.652 1.00 18.16 102 GLU A C 1
ATOM 739 O O . GLU A 1 102 ? 2.537 25.627 54.384 1.00 18.12 102 GLU A O 1
ATOM 745 N N . GLY A 1 103 ? 1.700 27.693 54.108 1.00 17.73 103 GLY A N 1
ATOM 746 C CA . GLY A 1 103 ? 1.802 27.993 55.534 1.00 17.32 103 GLY A CA 1
ATOM 747 C C . GLY A 1 103 ? 1.930 29.470 55.842 1.00 16.79 103 GLY A C 1
ATOM 748 O O . GLY A 1 103 ? 1.363 29.954 56.827 1.00 16.94 103 GLY A O 1
ATOM 749 N N . HIS A 1 104 ? 2.689 30.191 55.017 1.00 15.87 104 HIS A N 1
ATOM 750 C CA . HIS A 1 104 ? 2.813 31.638 55.217 1.00 14.86 104 HIS A CA 1
ATOM 751 C C . HIS A 1 104 ? 1.433 32.291 55.081 1.00 14.58 104 HIS A C 1
ATOM 752 O O . HIS A 1 104 ? 0.610 31.886 54.254 1.00 14.71 104 HIS A O 1
ATOM 759 N N . GLU A 1 105 ? 1.185 33.298 55.907 1.00 14.54 105 GLU A N 1
ATOM 760 C CA . GLU A 1 105 ? -0.096 34.019 55.899 1.00 15.51 105 GLU A CA 1
ATOM 761 C C . GLU A 1 105 ? -0.223 35.031 54.760 1.00 14.23 105 GLU A C 1
ATOM 762 O O . GLU A 1 105 ? -1.340 35.402 54.365 1.00 13.74 105 GLU A O 1
ATOM 768 N N . ASN A 1 106 ? 0.920 35.472 54.233 1.00 13.26 106 ASN A N 1
ATOM 769 C CA . ASN A 1 106 ? 0.960 36.499 53.200 1.00 12.79 106 ASN A CA 1
ATOM 770 C C . ASN A 1 106 ? 2.024 36.187 52.159 1.00 11.66 106 ASN A C 1
ATOM 771 O O . ASN A 1 106 ? 2.673 35.141 52.229 1.00 12.22 106 ASN A O 1
ATOM 776 N N . GLU A 1 107 ? 2.204 37.119 51.228 1.00 11.20 107 GLU A N 1
ATOM 777 C CA . GLU A 1 107 ? 3.199 37.044 50.152 1.00 10.68 107 GLU A CA 1
ATOM 778 C C . GLU A 1 107 ? 4.545 36.483 50.639 1.00 10.65 107 GLU A C 1
ATOM 779 O O . GLU A 1 107 ? 5.060 36.906 51.679 1.00 11.26 107 GLU A O 1
ATOM 785 N N . VAL A 1 108 ? 5.095 35.521 49.900 1.00 9.80 108 VAL A N 1
ATOM 786 C CA . VAL A 1 108 ? 6.449 35.017 50.179 1.00 9.95 108 VAL A CA 1
ATOM 787 C C . VAL A 1 108 ? 7.438 35.850 49.362 1.00 10.43 108 VAL A C 1
ATOM 788 O O . VAL A 1 108 ? 7.238 36.038 48.168 1.00 11.41 108 VAL A O 1
ATOM 792 N N . LYS A 1 109 ? 8.495 36.344 50.008 1.00 10.33 109 LYS A N 1
ATOM 793 C CA . LYS A 1 109 ? 9.435 37.285 49.365 1.00 9.99 109 LYS A CA 1
ATOM 794 C C . LYS A 1 109 ? 10.758 36.645 48.966 1.00 10.71 109 LYS A C 1
ATOM 795 O O . LYS A 1 109 ? 11.448 37.143 48.052 1.00 11.27 109 LYS A O 1
ATOM 801 N N . SER A 1 110 ? 11.140 35.573 49.662 1.00 9.83 110 SER A N 1
ATOM 802 C CA . SER A 1 110 ? 12.421 34.925 49.376 1.00 9.38 110 SER A CA 1
ATOM 803 C C . SER A 1 110 ? 12.433 33.469 49.794 1.00 9.29 110 SER A C 1
ATOM 804 O O . SER A 1 110 ? 11.617 33.022 50.614 1.00 9.36 110 SER A O 1
ATOM 807 N N . VAL A 1 111 ? 13.368 32.739 49.201 1.00 9.38 111 VAL A N 1
ATOM 808 C CA . VAL A 1 111 ? 13.566 31.311 49.469 1.00 9.57 111 VAL A CA 1
ATOM 809 C C . VAL A 1 111 ? 15.053 31.020 49.269 1.00 9.68 111 VAL A C 1
ATOM 810 O O . VAL A 1 111 ? 15.705 31.653 48.424 1.00 9.36 111 VAL A O 1
ATOM 814 N N . ALA A 1 112 ? 15.602 30.101 50.063 1.00 9.19 112 ALA A N 1
ATOM 815 C CA . ALA A 1 112 ? 17.020 29.742 49.935 1.00 9.75 112 ALA A CA 1
ATOM 816 C C . ALA A 1 112 ? 17.232 28.348 50.479 1.00 9.61 112 ALA A C 1
ATOM 817 O O . ALA A 1 112 ? 16.570 27.959 51.444 1.00 9.69 112 ALA A O 1
ATOM 819 N N . TRP A 1 113 ? 18.185 27.619 49.890 1.00 9.92 113 TRP A N 1
ATOM 820 C CA . TRP A 1 113 ? 18.468 26.253 50.308 1.00 11.09 113 TRP A CA 1
ATOM 821 C C . TRP A 1 113 ? 19.743 26.194 51.133 1.00 10.77 113 TRP A C 1
ATOM 822 O O . TRP A 1 113 ? 20.744 26.845 50.788 1.00 11.00 113 TRP A O 1
ATOM 833 N N . ALA A 1 114 ? 19.721 25.388 52.194 1.00 11.08 114 ALA A N 1
ATOM 834 C CA . ALA A 1 114 ? 20.927 25.166 52.993 1.00 11.01 114 ALA A CA 1
ATOM 835 C C . ALA A 1 114 ? 21.915 24.322 52.191 1.00 11.88 114 ALA A C 1
ATOM 836 O O . ALA A 1 114 ? 21.498 23.516 51.339 1.00 11.71 114 ALA A O 1
ATOM 838 N N . PRO A 1 115 ? 23.222 24.485 52.471 1.00 12.36 115 PRO A N 1
ATOM 839 C CA . PRO A 1 115 ? 24.237 23.704 51.740 1.00 12.46 115 PRO A CA 1
ATOM 840 C C . PRO A 1 115 ? 24.140 22.180 51.910 1.00 12.82 115 PRO A C 1
ATOM 841 O O . PRO A 1 115 ? 24.653 21.450 51.060 1.00 13.47 115 PRO A O 1
ATOM 845 N N . SER A 1 116 ? 23.495 21.713 52.975 1.00 13.43 116 SER A N 1
ATOM 846 C CA . SER A 1 116 ? 23.259 20.272 53.157 1.00 13.88 116 SER A CA 1
ATOM 847 C C . SER A 1 116 ? 22.241 19.729 52.161 1.00 13.76 116 SER A C 1
ATOM 848 O O . SER A 1 116 ? 22.191 18.524 51.928 1.00 14.10 116 SER A O 1
ATOM 851 N N . GLY A 1 117 ? 21.405 20.607 51.610 1.00 13.43 117 GLY A N 1
ATOM 852 C CA . GLY A 1 117 ? 20.303 20.181 50.754 1.00 13.74 117 GLY A CA 1
ATOM 853 C C . GLY A 1 117 ? 19.094 19.692 51.538 1.00 14.06 117 GLY A C 1
ATOM 854 O O . GLY A 1 117 ? 18.062 19.374 50.948 1.00 15.55 117 GLY A O 1
ATOM 855 N N . ASN A 1 118 ? 19.207 19.634 52.861 1.00 13.73 118 ASN A N 1
ATOM 856 C CA . ASN A 1 118 ? 18.149 19.032 53.681 1.00 14.29 118 ASN A CA 1
ATOM 857 C C . ASN A 1 118 ? 17.156 20.026 54.228 1.00 14.04 118 ASN A C 1
ATOM 858 O O . ASN A 1 118 ? 16.108 19.628 54.761 1.00 14.61 118 ASN A O 1
ATOM 863 N N . LEU A 1 119 ? 17.513 21.303 54.131 1.00 14.16 119 LEU A N 1
ATOM 864 C CA . LEU A 1 119 ? 16.683 22.375 54.664 1.00 13.62 119 LEU A CA 1
ATOM 865 C C . LEU A 1 119 ? 16.541 23.483 53.642 1.00 13.20 119 LEU A C 1
ATOM 866 O O . LEU A 1 119 ? 17.417 23.721 52.809 1.00 12.21 119 LEU A O 1
ATOM 871 N N . LEU A 1 120 ? 15.416 24.172 53.722 1.00 13.12 120 LEU A N 1
ATOM 872 C CA . LEU A 1 120 ? 15.307 25.428 53.045 1.00 13.61 120 LEU A CA 1
ATOM 873 C C . LEU A 1 120 ? 14.581 26.416 53.938 1.00 12.37 120 LEU A C 1
ATOM 874 O O . LEU A 1 120 ? 13.938 26.027 54.926 1.00 12.82 120 LEU A O 1
ATOM 879 N N . ALA A 1 121 ? 14.715 27.686 53.600 1.00 10.95 121 ALA A N 1
ATOM 880 C CA . ALA A 1 121 ? 14.107 28.749 54.367 1.00 10.43 121 ALA A CA 1
ATOM 881 C C . ALA A 1 121 ? 13.276 29.563 53.406 1.00 9.90 121 ALA A C 1
ATOM 882 O O . ALA A 1 121 ? 13.651 29.743 52.242 1.00 9.42 121 ALA A O 1
ATOM 884 N N . THR A 1 122 ? 12.118 30.001 53.886 1.00 9.72 122 THR A N 1
ATOM 885 C CA . THR A 1 122 ? 11.301 30.948 53.145 1.00 10.05 122 THR A CA 1
ATOM 886 C C . THR A 1 122 ? 10.991 32.109 54.091 1.00 9.79 122 THR A C 1
ATOM 887 O O . THR A 1 122 ? 11.017 31.944 55.301 1.00 10.99 122 THR A O 1
ATOM 891 N N . CYS A 1 123 ? 10.721 33.288 53.551 1.00 10.10 123 CYS A N 1
ATOM 892 C CA . CYS A 1 123 ? 10.371 34.402 54.430 1.00 9.40 123 CYS A CA 1
ATOM 893 C C . CYS A 1 123 ? 9.285 35.227 53.776 1.00 9.50 123 CYS A C 1
ATOM 894 O O . CYS A 1 123 ? 9.079 35.137 52.561 1.00 9.16 123 CYS A O 1
ATOM 897 N N . SER A 1 124 ? 8.586 36.018 54.581 1.00 9.92 124 SER A N 1
ATOM 898 C CA . SER A 1 124 ? 7.305 36.539 54.125 1.00 10.18 124 SER A CA 1
ATOM 899 C C . SER A 1 124 ? 6.957 37.911 54.665 1.00 10.60 124 SER A C 1
ATOM 900 O O . SER A 1 124 ? 7.484 38.356 55.695 1.00 10.24 124 SER A O 1
ATOM 903 N N . ARG A 1 125 ? 6.036 38.561 53.958 1.00 9.89 125 ARG A N 1
ATOM 904 C CA . ARG A 1 125 ? 5.338 39.755 54.438 1.00 10.47 125 ARG A CA 1
ATOM 905 C C . ARG A 1 125 ? 4.652 39.506 55.798 1.00 10.18 125 ARG A C 1
ATOM 906 O O . ARG A 1 125 ? 4.391 40.446 56.539 1.00 9.96 125 ARG A O 1
ATOM 914 N N . ASP A 1 126 ? 4.384 38.235 56.121 1.00 10.18 126 ASP A N 1
ATOM 915 C CA . ASP A 1 126 ? 3.817 37.862 57.431 1.00 10.52 126 ASP A CA 1
ATOM 916 C C . ASP A 1 126 ? 4.797 38.019 58.609 1.00 10.57 126 ASP A C 1
ATOM 917 O O . ASP A 1 126 ? 4.464 37.704 59.769 1.00 11.56 126 ASP A O 1
ATOM 922 N N . LYS A 1 127 ? 5.989 38.540 58.299 1.00 10.89 127 LYS A N 1
ATOM 923 C CA . LYS A 1 127 ? 7.013 38.956 59.278 1.00 11.09 127 LYS A CA 1
ATOM 924 C C . LYS A 1 127 ? 7.759 37.774 59.886 1.00 10.66 127 LYS A C 1
ATOM 925 O O . LYS A 1 127 ? 8.331 37.879 60.971 1.00 10.87 127 LYS A O 1
ATOM 931 N N . SER A 1 128 ? 7.763 36.649 59.175 1.00 10.58 128 SER A N 1
ATOM 932 C CA . SER A 1 128 ? 8.446 35.449 59.686 1.00 10.70 128 SER A CA 1
ATOM 933 C C . SER A 1 128 ? 9.367 34.832 58.651 1.00 10.56 128 SER A C 1
ATOM 934 O O . SER A 1 128 ? 9.214 35.052 57.450 1.00 10.76 128 SER A O 1
ATOM 937 N N . VAL A 1 129 ? 10.307 34.043 59.152 1.00 10.22 129 VAL A N 1
ATOM 938 C CA . VAL A 1 129 ? 11.100 33.119 58.346 1.00 10.53 129 VAL A CA 1
ATOM 939 C C . VAL A 1 129 ? 10.687 31.703 58.774 1.00 11.13 129 VAL A C 1
ATOM 940 O O . VAL A 1 129 ? 10.648 31.397 59.984 1.00 11.02 129 VAL A O 1
ATOM 944 N N . TRP A 1 130 ? 10.355 30.853 57.806 1.00 11.56 130 TRP A N 1
ATOM 945 C CA . TRP A 1 130 ? 10.058 29.445 58.091 1.00 12.12 130 TRP A CA 1
ATOM 946 C C . TRP A 1 130 ? 11.220 28.577 57.653 1.00 11.91 130 TRP A C 1
ATOM 947 O O . TRP A 1 130 ? 11.762 28.753 56.547 1.00 11.01 130 TRP A O 1
ATOM 958 N N . VAL A 1 131 ? 11.615 27.643 58.514 1.00 11.93 131 VAL A N 1
ATOM 959 C CA . VAL A 1 131 ? 12.645 26.653 58.155 1.00 12.26 131 VAL A CA 1
ATOM 960 C C . VAL A 1 131 ? 11.936 25.342 57.828 1.00 12.47 131 VAL A C 1
ATOM 961 O O . VAL A 1 131 ? 11.118 24.857 58.613 1.00 12.97 131 VAL A O 1
ATOM 965 N N . TRP A 1 132 ? 12.221 24.811 56.646 1.00 13.33 132 TRP A N 1
ATOM 966 C CA . TRP A 1 132 ? 11.575 23.606 56.150 1.00 14.39 132 TRP A CA 1
ATOM 967 C C . TRP A 1 132 ? 12.602 22.508 56.016 1.00 15.65 132 TRP A C 1
ATOM 968 O O . TRP A 1 132 ? 13.726 22.754 55.561 1.00 14.98 132 TRP A O 1
ATOM 979 N N . GLU A 1 133 ? 12.208 21.296 56.386 1.00 16.31 133 GLU A N 1
ATOM 980 C CA . GLU A 1 133 ? 13.068 20.131 56.176 1.00 18.75 133 GLU A CA 1
ATOM 981 C C . GLU A 1 133 ? 12.497 19.276 55.057 1.00 18.73 133 GLU A C 1
ATOM 982 O O . GLU A 1 133 ? 11.284 19.021 55.025 1.00 18.54 133 GLU A O 1
ATOM 988 N N . VAL A 1 134 ? 13.357 18.848 54.133 1.00 19.14 134 VAL A N 1
ATOM 989 C CA . VAL A 1 134 ? 12.950 17.868 53.123 1.00 19.84 134 VAL A CA 1
ATOM 990 C C . VAL A 1 134 ? 13.467 16.492 53.533 1.00 20.05 134 VAL A C 1
ATOM 991 O O . VAL A 1 134 ? 14.615 16.356 53.955 1.00 19.55 134 VAL A O 1
ATOM 995 N N . ASP A 1 135 ? 12.605 15.486 53.434 1.00 20.31 135 ASP A N 1
ATOM 996 C CA . ASP A 1 135 ? 12.991 14.140 53.822 1.00 20.99 135 ASP A CA 1
ATOM 997 C C . ASP A 1 135 ? 13.294 13.260 52.602 1.00 21.39 135 ASP A C 1
ATOM 998 O O . ASP A 1 135 ? 13.326 13.738 51.469 1.00 20.78 135 ASP A O 1
ATOM 1003 N N . GLU A 1 136 ? 13.518 11.973 52.852 1.00 22.48 136 GLU A N 1
ATOM 1004 C CA . GLU A 1 136 ? 13.902 11.031 51.808 1.00 23.31 136 GLU A CA 1
ATOM 1005 C C . GLU A 1 136 ? 12.787 10.826 50.778 1.00 23.28 136 GLU A C 1
ATOM 1006 O O . GLU A 1 136 ? 13.049 10.432 49.641 1.00 23.39 136 GLU A O 1
ATOM 1012 N N . GLU A 1 137 ? 11.551 11.120 51.181 1.00 23.03 137 GLU A N 1
ATOM 1013 C CA . GLU A 1 137 ? 10.391 10.940 50.314 1.00 22.90 137 GLU A CA 1
ATOM 1014 C C . GLU A 1 137 ? 10.083 12.174 49.468 1.00 22.90 137 GLU A C 1
ATOM 1015 O O . GLU A 1 137 ? 9.119 12.190 48.699 1.00 22.81 137 GLU A O 1
ATOM 1021 N N . ASP A 1 138 ? 10.922 13.201 49.604 1.00 22.90 138 ASP A N 1
ATOM 1022 C CA . ASP A 1 138 ? 10.684 14.502 48.973 1.00 22.91 138 ASP A CA 1
ATOM 1023 C C . ASP A 1 138 ? 9.429 15.169 49.544 1.00 23.13 138 ASP A C 1
ATOM 1024 O O . ASP A 1 138 ? 8.720 15.899 48.847 1.00 23.43 138 ASP A O 1
ATOM 1026 N N . GLU A 1 139 ? 9.172 14.900 50.820 1.00 23.15 139 GLU A N 1
ATOM 1027 C CA . GLU A 1 139 ? 8.103 15.555 51.557 1.00 23.36 139 GLU A CA 1
ATOM 1028 C C . GLU A 1 139 ? 8.733 16.673 52.379 1.00 22.90 139 GLU A C 1
ATOM 1029 O O . GLU A 1 139 ? 9.859 16.538 52.865 1.00 22.92 139 GLU A O 1
ATOM 1035 N N . TYR A 1 140 ? 8.014 17.780 52.516 1.00 22.59 140 TYR A N 1
ATOM 1036 C CA . TYR A 1 140 ? 8.538 18.954 53.215 1.00 22.70 140 TYR A CA 1
ATOM 1037 C C . TYR A 1 140 ? 7.701 19.237 54.449 1.00 22.76 140 TYR A C 1
ATOM 1038 O O . TYR A 1 140 ? 6.469 19.204 54.385 1.00 23.20 140 TYR A O 1
ATOM 1047 N N . GLU A 1 141 ? 8.367 19.506 55.568 1.00 22.44 141 GLU A N 1
ATOM 1048 C CA . GLU A 1 141 ? 7.677 19.866 56.804 1.00 23.12 141 GLU A CA 1
ATOM 1049 C C . GLU A 1 141 ? 8.331 21.081 57.443 1.00 21.84 141 GLU A C 1
ATOM 1050 O O . GLU A 1 141 ? 9.560 21.167 57.506 1.00 20.07 141 GLU A O 1
ATOM 1056 N N . CYS A 1 142 ? 7.513 22.013 57.928 1.00 21.18 142 CYS A N 1
ATOM 1057 C CA . CYS A 1 142 ? 8.058 23.141 58.674 1.00 21.11 142 CYS A CA 1
ATOM 1058 C C . CYS A 1 142 ? 8.600 22.663 60.022 1.00 20.62 142 CYS A C 1
ATOM 1059 O O . CYS A 1 142 ? 7.869 22.070 60.827 1.00 21.05 142 CYS A O 1
ATOM 1062 N N . VAL A 1 143 ? 9.884 22.907 60.256 1.00 18.86 143 VAL A N 1
ATOM 1063 C CA . VAL A 1 143 ? 10.511 22.505 61.511 1.00 18.76 143 VAL A CA 1
ATOM 1064 C C . VAL A 1 143 ? 10.708 23.647 62.497 1.00 18.39 143 VAL A C 1
ATOM 1065 O O . VAL A 1 143 ? 10.902 23.407 63.687 1.00 18.96 143 VAL A O 1
ATOM 1069 N N . SER A 1 144 ? 10.666 24.887 62.009 1.00 17.21 144 SER A N 1
ATOM 1070 C CA . SER A 1 144 ? 10.768 26.042 62.897 1.00 16.67 144 SER A CA 1
ATOM 1071 C C . SER A 1 144 ? 10.167 27.281 62.262 1.00 15.98 144 SER A C 1
ATOM 1072 O O . SER A 1 144 ? 10.325 27.500 61.061 1.00 15.85 144 SER A O 1
ATOM 1075 N N . VAL A 1 145 ? 9.479 28.076 63.077 1.00 14.89 145 VAL A N 1
ATOM 1076 C CA . VAL A 1 145 ? 9.022 29.395 62.660 1.00 14.24 145 VAL A CA 1
ATOM 1077 C C . VAL A 1 145 ? 9.855 30.416 63.412 1.00 13.74 145 VAL A C 1
ATOM 1078 O O . VAL A 1 145 ? 9.933 30.403 64.653 1.00 14.43 145 VAL A O 1
ATOM 1082 N N . LEU A 1 146 ? 10.493 31.294 62.655 1.00 13.02 146 LEU A N 1
ATOM 1083 C CA . LEU A 1 146 ? 11.382 32.290 63.224 1.00 13.22 146 LEU A CA 1
ATOM 1084 C C . LEU A 1 146 ? 10.696 33.635 63.094 1.00 13.47 146 LEU A C 1
ATOM 1085 O O . LEU A 1 146 ? 10.597 34.199 62.007 1.00 12.83 146 LEU A O 1
ATOM 1090 N N . ASN A 1 147 ? 10.173 34.114 64.218 1.00 13.68 147 ASN A N 1
ATOM 1091 C CA . ASN A 1 147 ? 9.299 35.272 64.205 1.00 14.75 147 ASN A CA 1
ATOM 1092 C C . ASN A 1 147 ? 9.837 36.547 64.805 1.00 14.00 147 ASN A C 1
ATOM 1093 O O . ASN A 1 147 ? 9.077 37.504 64.979 1.00 14.27 147 ASN A O 1
ATOM 1098 N N . SER A 1 148 ? 11.129 36.583 65.115 1.00 13.72 148 SER A N 1
ATOM 1099 C CA . SER A 1 148 ? 11.682 37.730 65.833 1.00 13.43 148 SER A CA 1
ATOM 1100 C C . SER A 1 148 ? 11.776 39.008 64.995 1.00 13.59 148 SER A C 1
ATOM 1101 O O . SER A 1 148 ? 11.756 40.106 65.551 1.00 14.31 148 SER A O 1
ATOM 1104 N N . HIS A 1 149 ? 11.827 38.894 63.665 1.00 12.74 149 HIS A N 1
ATOM 1105 C CA . HIS A 1 149 ? 11.725 40.108 62.843 1.00 12.39 149 HIS A CA 1
ATOM 1106 C C . HIS A 1 149 ? 10.369 40.773 63.124 1.00 13.01 149 HIS A C 1
ATOM 1107 O O . HIS A 1 149 ? 9.360 40.085 63.324 1.00 12.64 149 HIS A O 1
ATOM 1114 N N . THR A 1 150 ? 10.344 42.097 63.131 1.00 13.09 150 THR A N 1
ATOM 1115 C CA . THR A 1 150 ? 9.108 42.814 63.508 1.00 14.37 150 THR A CA 1
ATOM 1116 C C . THR A 1 150 ? 8.364 43.390 62.316 1.00 14.31 150 THR A C 1
ATOM 1117 O O . THR A 1 150 ? 7.289 43.996 62.477 1.00 14.73 150 THR A O 1
ATOM 1121 N N . GLN A 1 151 ? 8.935 43.207 61.126 1.00 13.74 151 GLN A N 1
ATOM 1122 C CA . GLN A 1 151 ? 8.337 43.695 59.871 1.00 14.07 151 GLN A CA 1
ATOM 1123 C C . GLN A 1 151 ? 8.618 42.725 58.715 1.00 13.47 151 GLN A C 1
ATOM 1124 O O . GLN A 1 151 ? 9.376 41.756 58.873 1.00 13.43 151 GLN A O 1
ATOM 1130 N N . ASP A 1 152 ? 7.969 42.995 57.582 1.00 12.46 152 ASP A N 1
ATOM 1131 C CA . ASP A 1 152 ? 8.152 42.353 56.273 1.00 12.12 152 ASP A CA 1
ATOM 1132 C C . ASP A 1 152 ? 9.582 41.831 56.131 1.00 12.23 152 ASP A C 1
ATOM 1133 O O . ASP A 1 152 ? 10.532 42.588 56.262 1.00 12.37 152 ASP A O 1
ATOM 1138 N N . VAL A 1 153 ? 9.729 40.532 55.903 1.00 11.30 153 VAL A N 1
ATOM 1139 C CA . VAL A 1 153 ? 11.079 39.970 55.747 1.00 11.37 153 VAL A CA 1
ATOM 1140 C C . VAL A 1 153 ? 11.395 39.884 54.259 1.00 11.10 153 VAL A C 1
ATOM 1141 O O . VAL A 1 153 ? 10.622 39.302 53.484 1.00 12.22 153 VAL A O 1
ATOM 1145 N N . LYS A 1 154 ? 12.528 40.468 53.863 1.00 10.36 154 LYS A N 1
ATOM 1146 C CA . LYS A 1 154 ? 12.840 40.679 52.431 1.00 9.65 154 LYS A CA 1
ATOM 1147 C C . LYS A 1 154 ? 13.653 39.575 51.749 1.00 9.50 154 LYS A C 1
ATOM 1148 O O . LYS A 1 154 ? 13.517 39.343 50.532 1.00 8.91 154 LYS A O 1
ATOM 1154 N N . HIS A 1 155 ? 14.542 38.949 52.509 1.00 8.98 155 HIS A N 1
ATOM 1155 C CA . HIS A 1 155 ? 15.530 38.050 51.890 1.00 9.97 155 HIS A CA 1
ATOM 1156 C C . HIS A 1 155 ? 16.026 37.035 52.896 1.00 9.75 155 HIS A C 1
ATOM 1157 O O . HIS A 1 155 ? 16.166 37.352 54.081 1.00 9.50 155 HIS A O 1
ATOM 1164 N N . VAL A 1 156 ? 16.259 35.813 52.404 1.00 9.40 156 VAL A N 1
ATOM 1165 C CA . VAL A 1 156 ? 16.977 34.785 53.153 1.00 9.46 156 VAL A CA 1
ATOM 1166 C C . VAL A 1 156 ? 18.119 34.244 52.301 1.00 9.63 156 VAL A C 1
ATOM 1167 O O . VAL A 1 156 ? 18.034 34.213 51.067 1.00 9.88 156 VAL A O 1
ATOM 1171 N N . VAL A 1 157 ? 19.203 33.862 52.960 1.00 9.18 157 VAL A N 1
ATOM 1172 C CA . VAL A 1 157 ? 20.291 33.181 52.277 1.00 9.12 157 VAL A CA 1
ATOM 1173 C C . VAL A 1 157 ? 21.048 32.355 53.307 1.00 8.59 157 VAL A C 1
ATOM 1174 O O . VAL A 1 157 ? 21.165 32.761 54.456 1.00 8.66 157 VAL A O 1
ATOM 1178 N N . TRP A 1 158 ? 21.522 31.178 52.902 1.00 8.42 158 TRP A N 1
ATOM 1179 C CA . TRP A 1 158 ? 22.312 30.349 53.834 1.00 8.78 158 TRP A CA 1
ATOM 1180 C C . TRP A 1 158 ? 23.803 30.547 53.588 1.00 8.97 158 TRP A C 1
ATOM 1181 O O . TRP A 1 158 ? 24.221 30.904 52.486 1.00 9.10 158 TRP A O 1
ATOM 1192 N N . HIS A 1 159 ? 24.592 30.302 54.634 1.00 9.40 159 HIS A N 1
ATOM 1193 C CA . HIS A 1 159 ? 26.055 30.226 54.561 1.00 11.36 159 HIS A CA 1
ATOM 1194 C C . HIS A 1 159 ? 26.505 29.262 53.430 1.00 11.99 159 HIS A C 1
ATOM 1195 O O . HIS A 1 159 ? 25.775 28.305 53.079 1.00 11.82 159 HIS A O 1
ATOM 1202 N N . PRO A 1 160 ? 27.666 29.533 52.812 1.00 13.06 160 PRO A N 1
ATOM 1203 C CA . PRO A 1 160 ? 28.137 28.657 51.723 1.00 14.24 160 PRO A CA 1
ATOM 1204 C C . PRO A 1 160 ? 28.348 27.184 52.083 1.00 14.94 160 PRO A C 1
ATOM 1205 O O . PRO A 1 160 ? 28.288 26.330 51.189 1.00 15.16 160 PRO A O 1
ATOM 1209 N N . SER A 1 161 ? 28.601 26.891 53.354 1.00 15.14 161 SER A N 1
ATOM 1210 C CA . SER A 1 161 ? 28.950 25.522 53.758 1.00 16.49 161 SER A CA 1
ATOM 1211 C C . SER A 1 161 ? 28.254 25.043 55.034 1.00 16.26 161 SER A C 1
ATOM 1212 O O . SER A 1 161 ? 27.999 23.843 55.186 1.00 17.08 161 SER A O 1
ATOM 1215 N N . GLN A 1 162 ? 27.961 25.974 55.937 1.00 16.24 162 GLN A N 1
ATOM 1216 C CA . GLN A 1 162 ? 27.347 25.676 57.240 1.00 16.25 162 GLN A CA 1
ATOM 1217 C C . GLN A 1 162 ? 25.835 25.843 57.222 1.00 15.72 162 GLN A C 1
ATOM 1218 O O . GLN A 1 162 ? 25.292 26.549 56.362 1.00 14.16 162 GLN A O 1
ATOM 1224 N N . GLU A 1 163 ? 25.165 25.210 58.186 1.00 15.15 163 GLU A N 1
ATOM 1225 C CA . GLU A 1 163 ? 23.715 25.291 58.318 1.00 15.44 163 GLU A CA 1
ATOM 1226 C C . GLU A 1 163 ? 23.389 26.535 59.141 1.00 14.68 163 GLU A C 1
ATOM 1227 O O . GLU A 1 163 ? 22.807 26.458 60.232 1.00 15.32 163 GLU A O 1
ATOM 1233 N N . LEU A 1 164 ? 23.794 27.675 58.595 1.00 12.68 164 LEU A N 1
ATOM 1234 C CA . LEU A 1 164 ? 23.635 28.974 59.226 1.00 12.12 164 LEU A CA 1
ATOM 1235 C C . LEU A 1 164 ? 22.825 29.806 58.254 1.00 11.01 164 LEU A C 1
ATOM 1236 O O . LEU A 1 164 ? 23.200 29.939 57.088 1.00 9.63 164 LEU A O 1
ATOM 1241 N N . LEU A 1 165 ? 21.732 30.362 58.754 1.00 10.06 165 LEU A N 1
ATOM 1242 C CA . LEU A 1 165 ? 20.772 31.089 57.939 1.00 9.92 165 LEU A CA 1
ATOM 1243 C C . LEU A 1 165 ? 20.792 32.580 58.263 1.00 9.59 165 LEU A C 1
ATOM 1244 O O . LEU A 1 165 ? 20.858 32.938 59.425 1.00 9.88 165 LEU A O 1
ATOM 1249 N N . ALA A 1 166 ? 20.712 33.429 57.233 1.00 9.06 166 ALA A N 1
ATOM 1250 C CA . ALA A 1 166 ? 20.617 34.892 57.404 1.00 9.45 166 ALA A CA 1
ATOM 1251 C C . ALA A 1 166 ? 19.337 35.424 56.776 1.00 9.72 166 ALA A C 1
ATOM 1252 O O . ALA A 1 166 ? 18.892 34.916 55.746 1.00 9.31 166 ALA A O 1
ATOM 1254 N N . SER A 1 167 ? 18.738 36.430 57.423 1.00 9.58 167 SER A N 1
ATOM 1255 C CA . SER A 1 167 ? 17.552 37.106 56.879 1.00 9.04 167 SER A CA 1
ATOM 1256 C C . SER A 1 167 ? 17.736 38.611 56.982 1.00 9.04 167 SER A C 1
ATOM 1257 O O . SER A 1 167 ? 18.488 39.073 57.836 1.00 9.55 167 SER A O 1
ATOM 1260 N N . ALA A 1 168 ? 17.022 39.355 56.131 1.00 8.23 168 ALA A N 1
ATOM 1261 C CA . ALA A 1 168 ? 17.062 40.812 56.090 1.00 8.97 168 ALA A CA 1
ATOM 1262 C C . ALA A 1 168 ? 15.627 41.295 56.084 1.00 9.68 168 ALA A C 1
ATOM 1263 O O . ALA A 1 168 ? 14.761 40.645 55.485 1.00 9.27 168 ALA A O 1
ATOM 1265 N N . SER A 1 169 ? 15.366 42.431 56.726 1.00 10.14 169 SER A N 1
ATOM 1266 C CA . SER A 1 169 ? 13.978 42.839 56.945 1.00 10.70 169 SER A CA 1
ATOM 1267 C C . SER A 1 169 ? 13.747 44.333 56.767 1.00 11.39 169 SER A C 1
ATOM 1268 O O . SER A 1 169 ? 14.670 45.124 56.854 1.00 11.73 169 SER A O 1
ATOM 1271 N N . TYR A 1 170 ? 12.487 44.684 56.509 1.00 12.39 170 TYR A N 1
ATOM 1272 C CA . TYR A 1 170 ? 12.006 46.066 56.583 1.00 14.19 170 TYR A CA 1
ATOM 1273 C C . TYR A 1 170 ? 12.198 46.654 57.980 1.00 14.05 170 TYR A C 1
ATOM 1274 O O . TYR A 1 170 ? 12.134 47.876 58.149 1.00 15.27 170 TYR A O 1
ATOM 1283 N N . ASP A 1 171 ? 12.449 45.799 58.975 1.00 13.58 171 ASP A N 1
ATOM 1284 C CA . ASP A 1 171 ? 12.720 46.281 60.329 1.00 13.55 171 ASP A CA 1
ATOM 1285 C C . ASP A 1 171 ? 14.137 46.842 60.496 1.00 13.30 171 ASP A C 1
ATOM 1286 O O . ASP A 1 171 ? 14.522 47.219 61.601 1.00 14.04 171 ASP A O 1
ATOM 1291 N N . ASP A 1 172 ? 14.878 46.904 59.384 1.00 13.46 172 ASP A N 1
ATOM 1292 C CA . ASP A 1 172 ? 16.225 47.495 59.294 1.00 13.33 172 ASP A CA 1
ATOM 1293 C C . ASP A 1 172 ? 17.328 46.625 59.891 1.00 13.04 172 ASP A C 1
ATOM 1294 O O . ASP A 1 172 ? 18.458 47.090 60.072 1.00 13.53 172 ASP A O 1
ATOM 1299 N N . THR A 1 173 ? 17.016 45.365 60.185 1.00 12.50 173 THR A N 1
ATOM 1300 C CA . THR A 1 173 ? 18.014 44.487 60.794 1.00 12.57 173 THR A CA 1
ATOM 1301 C C . THR A 1 173 ? 18.314 43.290 59.899 1.00 12.31 173 THR A C 1
ATOM 1302 O O . THR A 1 173 ? 17.522 42.956 59.009 1.00 12.16 173 THR A O 1
ATOM 1306 N N . VAL A 1 174 ? 19.484 42.697 60.128 1.00 11.52 174 VAL A N 1
ATOM 1307 C CA . VAL A 1 174 ? 19.853 41.395 59.574 1.00 11.92 174 VAL A CA 1
ATOM 1308 C C . VAL A 1 174 ? 19.863 40.424 60.763 1.00 12.27 174 VAL A C 1
ATOM 1309 O O . VAL A 1 174 ? 20.300 40.801 61.854 1.00 12.76 174 VAL A O 1
ATOM 1313 N N . LYS A 1 175 ? 19.344 39.207 60.591 1.00 11.70 175 LYS A N 1
ATOM 1314 C CA . LYS A 1 175 ? 19.407 38.207 61.665 1.00 11.90 175 LYS A CA 1
ATOM 1315 C C . LYS A 1 175 ? 20.114 36.948 61.183 1.00 11.63 175 LYS A C 1
ATOM 1316 O O . LYS A 1 175 ? 20.090 36.640 59.994 1.00 11.50 175 LYS A O 1
ATOM 1322 N N . LEU A 1 176 ? 20.762 36.247 62.105 1.00 11.66 176 LEU A N 1
ATOM 1323 C CA . LEU A 1 176 ? 21.369 34.956 61.824 1.00 11.90 176 LEU A CA 1
ATOM 1324 C C . LEU A 1 176 ? 20.702 33.919 62.716 1.00 11.80 176 LEU A C 1
ATOM 1325 O O . LEU A 1 176 ? 20.341 34.218 63.859 1.00 11.72 176 LEU A O 1
ATOM 1330 N N . TYR A 1 177 ? 20.547 32.707 62.198 1.00 11.89 177 TYR A N 1
ATOM 1331 C CA . TYR A 1 177 ? 19.904 31.633 62.947 1.00 12.59 177 TYR A CA 1
ATOM 1332 C C . TYR A 1 177 ? 20.667 30.339 62.765 1.00 13.62 177 TYR A C 1
ATOM 1333 O O . TYR A 1 177 ? 21.257 30.087 61.702 1.00 12.93 177 TYR A O 1
ATOM 1342 N N . ARG A 1 178 ? 20.667 29.528 63.817 1.00 14.61 178 ARG A N 1
ATOM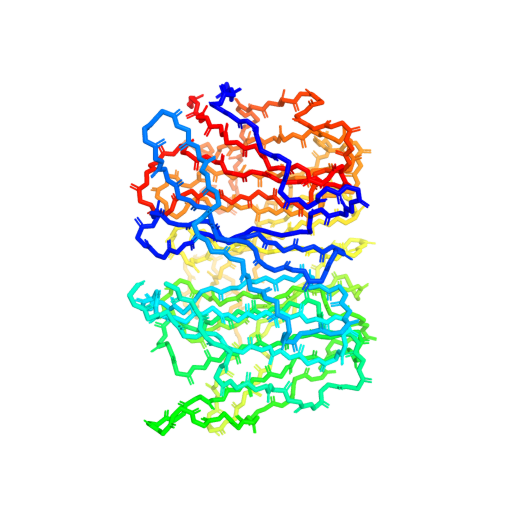 1343 C CA . ARG A 1 178 ? 21.283 28.205 63.771 1.00 16.72 178 ARG A CA 1
ATOM 1344 C C . ARG A 1 178 ? 20.503 27.245 64.659 1.00 17.03 178 ARG A C 1
ATOM 1345 O O . ARG A 1 178 ? 19.688 27.668 65.479 1.00 15.03 178 ARG A O 1
ATOM 1353 N N . GLU A 1 179 ? 20.751 25.957 64.470 1.00 18.76 179 GLU A N 1
ATOM 1354 C CA . GLU A 1 179 ? 20.093 24.930 65.258 1.00 21.47 179 GLU A CA 1
ATOM 1355 C C . GLU A 1 179 ? 20.867 24.727 66.555 1.00 22.99 179 GLU A C 1
ATOM 1356 O O . GLU A 1 179 ? 22.085 24.517 66.539 1.00 23.39 179 GLU A O 1
ATOM 1362 N N . GLU A 1 180 ? 20.143 24.807 67.666 1.00 24.94 180 GLU A N 1
ATOM 1363 C CA . GLU A 1 180 ? 20.702 24.622 68.999 1.00 27.26 180 GLU A CA 1
ATOM 1364 C C . GLU A 1 180 ? 19.781 23.715 69.809 1.00 28.49 180 GLU A C 1
ATOM 1365 O O . GLU A 1 180 ? 18.593 24.025 69.989 1.00 29.19 180 GLU A O 1
ATOM 1368 N N . GLU A 1 181 ? 20.328 22.595 70.285 1.00 29.65 181 GLU A N 1
ATOM 1369 C CA . GLU A 1 181 ? 19.574 21.624 71.080 1.00 30.63 181 GLU A CA 1
ATOM 1370 C C . GLU A 1 181 ? 18.211 21.320 70.469 1.00 31.19 181 GLU A C 1
ATOM 1371 O O . GLU A 1 181 ? 17.178 21.510 71.120 1.00 32.01 181 GLU A O 1
ATOM 1372 N N . ASP A 1 182 ? 18.226 20.889 69.205 1.00 31.28 182 ASP A N 1
ATOM 1373 C CA . ASP A 1 182 ? 17.038 20.415 68.472 1.00 31.15 182 ASP A CA 1
ATOM 1374 C C . ASP A 1 182 ? 15.996 21.478 68.089 1.00 30.66 182 ASP A C 1
ATOM 1375 O O . ASP A 1 182 ? 14.877 21.133 67.706 1.00 31.34 182 ASP A O 1
ATOM 1377 N N . ASP A 1 183 ? 16.363 22.758 68.182 1.00 29.40 183 ASP A N 1
ATOM 1378 C CA . ASP A 1 183 ? 15.480 23.850 67.754 1.00 27.94 183 ASP A CA 1
ATOM 1379 C C . ASP A 1 183 ? 16.293 25.014 67.185 1.00 26.43 183 ASP A C 1
ATOM 1380 O O . ASP A 1 183 ? 17.461 25.204 67.539 1.00 27.02 183 ASP A O 1
ATOM 1385 N N . TRP A 1 184 ? 15.655 25.798 66.325 1.00 24.47 184 TRP A N 1
ATOM 1386 C CA . TRP A 1 184 ? 16.317 26.912 65.648 1.00 22.36 184 TRP A CA 1
ATOM 1387 C C . TRP A 1 184 ? 16.204 28.187 66.467 1.00 21.66 184 TRP A C 1
ATOM 1388 O O . TRP A 1 184 ? 15.111 28.557 66.890 1.00 22.49 184 TRP A O 1
ATOM 1399 N N . VAL A 1 185 ? 17.339 28.842 66.698 1.00 19.38 185 VAL A N 1
ATOM 1400 C CA . VAL A 1 185 ? 17.372 30.063 67.502 1.00 18.17 185 VAL A CA 1
ATOM 1401 C C . VAL A 1 185 ? 17.926 31.214 66.677 1.00 16.94 185 VAL A C 1
ATOM 1402 O O . VAL A 1 185 ? 18.656 30.987 65.711 1.00 15.94 185 VAL A O 1
ATOM 1406 N N . CYS A 1 186 ? 17.571 32.441 67.046 1.00 15.55 186 CYS A N 1
ATOM 1407 C CA . CYS A 1 186 ? 18.240 33.594 66.462 1.00 15.50 186 CYS A CA 1
ATOM 1408 C C . CYS A 1 186 ? 19.520 33.854 67.243 1.00 15.38 186 CYS A C 1
ATOM 1409 O O . CYS A 1 186 ? 19.475 34.178 68.435 1.00 15.74 186 CYS A O 1
ATOM 1412 N N . CYS A 1 187 ? 20.657 33.682 66.581 1.00 15.53 187 CYS A N 1
ATOM 1413 C CA . CYS A 1 187 ? 21.947 33.759 67.273 1.00 15.88 187 CYS A CA 1
ATOM 1414 C C . CYS A 1 187 ? 22.620 35.123 67.150 1.00 15.87 187 CYS A C 1
ATOM 1415 O O . CYS A 1 187 ? 23.621 35.390 67.816 1.00 16.02 187 CYS A O 1
ATOM 1418 N N . ALA A 1 188 ? 22.044 36.002 66.336 1.00 15.43 188 ALA A N 1
ATOM 1419 C CA . ALA A 1 188 ? 22.568 37.362 66.170 1.00 15.26 188 ALA A CA 1
ATOM 1420 C C . ALA A 1 188 ? 21.520 38.241 65.512 1.00 15.35 188 ALA A C 1
ATOM 1421 O O . ALA A 1 188 ? 20.799 37.796 64.621 1.00 15.36 188 ALA A O 1
ATOM 1423 N N . THR A 1 189 ? 21.426 39.481 65.982 1.00 15.01 189 THR A N 1
ATOM 1424 C CA . THR A 1 189 ? 20.638 40.497 65.321 1.00 14.91 189 THR A CA 1
ATOM 1425 C C . THR A 1 189 ? 21.601 41.641 65.062 1.00 15.70 189 THR A C 1
ATOM 1426 O O . THR A 1 189 ? 22.233 42.155 65.999 1.00 16.74 189 THR A O 1
ATOM 1430 N N . LEU A 1 190 ? 21.754 41.991 63.789 1.00 14.93 190 LEU A N 1
ATOM 1431 C CA . LEU A 1 190 ? 22.761 42.967 63.376 1.00 15.58 190 LEU A CA 1
ATOM 1432 C C . LEU A 1 190 ? 22.090 44.289 63.068 1.00 15.93 190 LEU A C 1
ATOM 1433 O O . LEU A 1 190 ? 21.286 44.392 62.141 1.00 15.12 190 LEU A O 1
ATOM 1438 N N . GLU A 1 191 ? 22.419 45.284 63.891 1.00 16.53 191 GLU A N 1
ATOM 1439 C CA . GLU A 1 191 ? 21.797 46.598 63.855 1.00 18.22 191 GLU A CA 1
ATOM 1440 C C . GLU A 1 191 ? 22.794 47.612 63.302 1.00 17.36 191 GLU A C 1
ATOM 1441 O O . GLU A 1 191 ? 23.988 47.565 63.634 1.00 17.42 191 GLU A O 1
ATOM 1447 N N . GLY A 1 192 ? 22.308 48.507 62.451 1.00 16.45 192 GLY A N 1
ATOM 1448 C CA . GLY A 1 192 ? 23.157 49.542 61.852 1.00 16.61 192 GLY A CA 1
ATOM 1449 C C . GLY A 1 192 ? 22.542 50.219 60.648 1.00 16.00 192 GLY A C 1
ATOM 1450 O O . GLY A 1 192 ? 22.700 51.435 60.462 1.00 16.18 192 GLY A O 1
ATOM 1451 N N . HIS A 1 193 ? 21.846 49.451 59.809 1.00 15.00 193 HIS A N 1
ATOM 1452 C CA . HIS A 1 193 ? 21.135 50.073 58.691 1.00 14.88 193 HIS A CA 1
ATOM 1453 C C . HIS A 1 193 ? 20.038 51.017 59.207 1.00 15.21 193 HIS A C 1
ATOM 1454 O O . HIS A 1 193 ? 19.438 50.776 60.255 1.00 15.14 193 HIS A O 1
ATOM 1461 N N . GLU A 1 194 ? 19.805 52.090 58.463 1.00 16.13 194 GLU A N 1
ATOM 1462 C CA . GLU A 1 194 ? 18.861 53.127 58.865 1.00 18.03 194 GLU A CA 1
ATOM 1463 C C . GLU A 1 194 ? 17.547 53.015 58.108 1.00 16.87 194 GLU A C 1
ATOM 1464 O O . GLU A 1 194 ? 16.612 53.800 58.334 1.00 17.10 194 GLU A O 1
ATOM 1470 N N . SER A 1 195 ? 17.480 52.049 57.196 1.00 15.92 195 SER A N 1
ATOM 1471 C CA . SER A 1 195 ? 16.257 51.756 56.450 1.00 14.81 195 SER A CA 1
ATOM 1472 C C . SER A 1 195 ? 16.266 50.292 55.991 1.00 14.04 195 SER A C 1
ATOM 1473 O O . SER A 1 195 ? 17.154 49.518 56.375 1.00 13.56 195 SER A O 1
ATOM 1476 N N . THR A 1 196 ? 15.268 49.927 55.187 1.00 13.38 196 THR A N 1
ATOM 1477 C CA . THR A 1 196 ? 15.014 48.546 54.763 1.00 12.95 196 THR A CA 1
ATOM 1478 C C . THR A 1 196 ? 16.281 47.826 54.310 1.00 11.85 196 THR A C 1
ATOM 1479 O O . THR A 1 196 ? 17.046 48.359 53.519 1.00 11.29 196 THR A O 1
ATOM 1483 N N . VAL A 1 197 ? 16.506 46.628 54.825 1.00 11.18 197 VAL A N 1
ATOM 1484 C CA . VAL A 1 197 ? 17.579 45.784 54.293 1.00 11.07 197 VAL A CA 1
ATOM 1485 C C . VAL A 1 197 ? 16.970 44.895 53.213 1.00 10.79 197 VAL A C 1
ATOM 1486 O O . VAL A 1 197 ? 16.101 44.065 53.510 1.00 10.47 197 VAL A O 1
ATOM 1490 N N . TRP A 1 198 ? 17.394 45.102 51.961 1.00 10.29 198 TRP A N 1
ATOM 1491 C CA . TRP A 1 198 ? 16.806 44.393 50.816 1.00 10.73 198 TRP A CA 1
ATOM 1492 C C . TRP A 1 198 ? 17.457 43.060 50.474 1.00 10.31 198 TRP A C 1
ATOM 1493 O O . TRP A 1 198 ? 16.796 42.162 49.965 1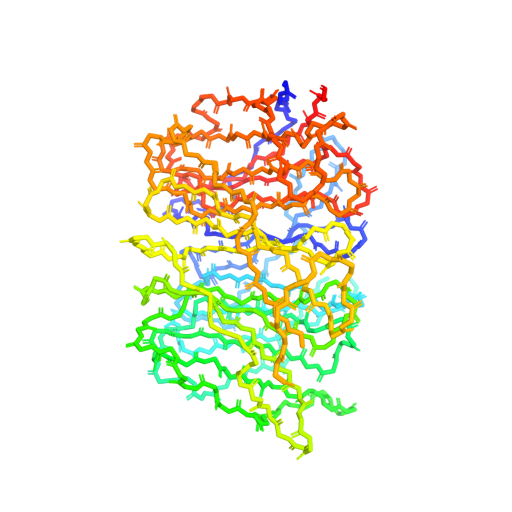.00 10.19 198 TRP A O 1
ATOM 1504 N N . SER A 1 199 ? 18.751 42.935 50.727 1.00 10.32 199 SER A N 1
ATOM 1505 C CA . SER A 1 199 ? 19.465 41.713 50.317 1.00 10.20 199 SER A CA 1
ATOM 1506 C C . SER A 1 199 ? 20.730 41.488 51.134 1.00 10.41 199 SER A C 1
ATOM 1507 O O . SER A 1 199 ? 21.156 42.364 51.894 1.00 10.39 199 SER A O 1
ATOM 1510 N N . LEU A 1 200 ? 21.317 40.306 50.951 1.00 10.84 200 LEU A N 1
ATOM 1511 C CA . LEU A 1 200 ? 22.461 39.827 51.713 1.00 11.41 200 LEU A CA 1
ATOM 1512 C C . LEU A 1 200 ? 23.292 38.906 50.842 1.00 10.97 200 LEU A C 1
ATOM 1513 O O . LEU A 1 200 ? 22.759 38.208 49.980 1.00 10.44 200 LEU A O 1
ATOM 1518 N N . ALA A 1 201 ? 24.602 38.876 51.088 1.00 10.38 201 ALA A N 1
ATOM 1519 C CA . ALA A 1 201 ? 25.476 37.931 50.405 1.00 9.21 201 ALA A CA 1
ATOM 1520 C C . ALA A 1 201 ? 26.666 37.573 51.294 1.00 9.43 201 ALA A C 1
ATOM 1521 O O . ALA A 1 201 ? 27.344 38.475 51.807 1.00 9.73 201 ALA A O 1
ATOM 1523 N N . PHE A 1 202 ? 26.904 36.271 51.485 1.00 8.92 202 PHE A N 1
ATOM 1524 C CA . PHE A 1 202 ? 28.126 35.816 52.174 1.00 9.49 202 PHE A CA 1
ATOM 1525 C C . PHE A 1 202 ? 29.348 35.920 51.257 1.00 10.35 202 PHE A C 1
ATOM 1526 O O . PHE A 1 202 ? 29.236 35.765 50.032 1.00 9.55 202 PHE A O 1
ATOM 1534 N N . ASP A 1 203 ? 30.521 36.165 51.850 1.00 10.79 203 ASP A N 1
ATOM 1535 C CA . ASP A 1 203 ? 31.758 36.254 51.073 1.00 12.75 203 ASP A CA 1
ATOM 1536 C C . ASP A 1 203 ? 32.322 34.861 50.760 1.00 14.08 203 ASP A C 1
ATOM 1537 O O . ASP A 1 203 ? 31.786 33.861 51.235 1.00 14.49 203 ASP A O 1
ATOM 1542 N N . PRO A 1 204 ? 33.401 34.792 49.955 1.00 15.98 204 PRO A N 1
ATOM 1543 C CA . PRO A 1 204 ? 34.018 33.493 49.690 1.00 17.84 204 PRO A CA 1
ATOM 1544 C C . PRO A 1 204 ? 34.499 32.774 50.957 1.00 19.72 204 PRO A C 1
ATOM 1545 O O . PRO A 1 204 ? 34.371 31.544 51.034 1.00 21.38 204 PRO A O 1
ATOM 1549 N N . SER A 1 205 ? 35.018 33.515 51.938 1.00 20.85 205 SER A N 1
ATOM 1550 C CA . SER A 1 205 ? 35.510 32.887 53.182 1.00 22.33 205 SER A CA 1
ATOM 1551 C C . SER A 1 205 ? 34.391 32.303 54.064 1.00 22.44 205 SER A C 1
ATOM 1552 O O . SER A 1 205 ? 34.656 31.421 54.890 1.00 23.62 205 SER A O 1
ATOM 1555 N N . GLY A 1 206 ? 33.156 32.787 53.867 1.00 21.81 206 GLY A N 1
ATOM 1556 C CA . GLY A 1 206 ? 31.995 32.461 54.709 1.00 20.89 206 GLY A CA 1
ATOM 1557 C C . GLY A 1 206 ? 31.971 33.220 56.037 1.00 20.38 206 GLY A C 1
ATOM 1558 O O . GLY A 1 206 ? 30.941 33.228 56.743 1.00 21.01 206 GLY A O 1
ATOM 1559 N N . GLN A 1 207 ? 33.094 33.863 56.364 1.00 18.54 207 GLN A N 1
ATOM 1560 C CA . GLN A 1 207 ? 33.273 34.584 57.633 1.00 18.55 207 GLN A CA 1
ATOM 1561 C C . GLN A 1 207 ? 32.658 35.986 57.621 1.00 16.57 207 GLN A C 1
ATOM 1562 O O . GLN A 1 207 ? 32.575 36.649 58.654 1.00 15.40 207 GLN A O 1
ATOM 1568 N N . ARG A 1 208 ? 32.226 36.444 56.451 1.00 14.43 208 ARG A N 1
ATOM 1569 C CA . ARG A 1 208 ? 31.658 37.782 56.349 1.00 13.68 208 ARG A CA 1
ATOM 1570 C C . ARG A 1 208 ? 30.380 37.760 55.537 1.00 13.16 208 ARG A C 1
ATOM 1571 O O . ARG A 1 208 ? 30.173 36.861 54.721 1.00 12.52 208 ARG A O 1
ATOM 1579 N N . LEU A 1 209 ? 29.553 38.770 55.773 1.00 12.34 209 LEU A N 1
ATOM 1580 C CA . LEU A 1 209 ? 28.238 38.876 55.162 1.00 12.27 209 LEU A CA 1
ATOM 1581 C C . LEU A 1 209 ? 28.078 40.329 54.752 1.00 12.15 209 LEU A C 1
ATOM 1582 O O . LEU A 1 209 ? 28.356 41.231 55.541 1.00 13.20 209 LEU A O 1
ATOM 1587 N N . ALA A 1 210 ? 27.637 40.559 53.519 1.00 11.72 210 ALA A N 1
ATOM 1588 C CA . ALA A 1 210 ? 27.387 41.917 53.057 1.00 10.65 210 ALA A CA 1
ATOM 1589 C C . ALA A 1 210 ? 25.880 42.144 53.024 1.00 10.51 210 ALA A C 1
ATOM 1590 O O . ALA A 1 210 ? 25.131 41.249 52.641 1.00 10.87 210 ALA A O 1
ATOM 1592 N N . SER A 1 211 ? 25.431 43.322 53.448 1.00 10.06 211 SER A N 1
ATOM 1593 C CA . SER A 1 211 ? 23.995 43.639 53.386 1.00 10.31 211 SER A CA 1
ATOM 1594 C C . SER A 1 211 ? 23.811 44.939 52.637 1.00 10.17 211 SER A C 1
ATOM 1595 O O . SER A 1 211 ? 24.681 45.813 52.697 1.00 10.21 211 SER A O 1
ATOM 1598 N N . CYS A 1 212 ? 22.705 45.074 51.912 1.00 10.35 212 CYS A N 1
ATOM 1599 C CA . CYS A 1 212 ? 22.435 46.331 51.218 1.00 9.94 212 CYS A CA 1
ATOM 1600 C C . CYS A 1 212 ? 21.042 46.842 51.565 1.00 10.70 212 CYS A C 1
ATOM 1601 O O . CYS A 1 212 ? 20.166 46.082 51.978 1.00 9.81 212 CYS A O 1
ATOM 1604 N N . SER A 1 213 ? 20.851 48.141 51.395 1.00 11.10 213 SER A N 1
ATOM 1605 C CA . SER A 1 213 ? 19.734 48.806 52.049 1.00 11.84 213 SER A CA 1
ATOM 1606 C C . SER A 1 213 ? 19.155 49.985 51.265 1.00 12.47 213 SER A C 1
ATOM 1607 O O . SER A 1 213 ? 19.817 50.577 50.395 1.00 12.65 213 SER A O 1
ATOM 1610 N N . ASP A 1 214 ? 17.900 50.304 51.588 1.00 12.35 214 ASP A N 1
ATOM 1611 C CA . ASP A 1 214 ? 17.270 51.562 51.165 1.00 13.41 214 ASP A CA 1
ATOM 1612 C C . ASP A 1 214 ? 18.027 52.780 51.721 1.00 12.99 214 ASP A C 1
ATOM 1613 O O . ASP A 1 214 ? 17.856 53.898 51.210 1.00 14.10 214 ASP A O 1
ATOM 1618 N N . ASP A 1 215 ? 18.860 52.579 52.747 1.00 13.33 215 ASP A N 1
ATOM 1619 C CA . ASP A 1 215 ? 19.666 53.687 53.288 1.00 13.08 215 ASP A CA 1
ATOM 1620 C C . ASP A 1 215 ? 20.863 54.028 52.380 1.00 13.35 215 ASP A C 1
ATOM 1621 O O . ASP A 1 215 ? 21.673 54.897 52.714 1.00 14.06 215 ASP A O 1
ATOM 1626 N N . ARG A 1 216 ? 20.952 53.330 51.242 1.00 13.36 216 ARG A N 1
ATOM 1627 C CA . ARG A 1 216 ? 21.943 53.587 50.179 1.00 14.23 216 ARG A CA 1
ATOM 1628 C C . ARG A 1 216 ? 23.387 53.233 50.569 1.00 13.44 216 ARG A C 1
ATOM 1629 O O . ARG A 1 216 ? 24.347 53.732 49.969 1.00 13.77 216 ARG A O 1
ATOM 1637 N N . THR A 1 217 ? 23.526 52.355 51.556 1.00 12.98 217 THR A N 1
ATOM 1638 C CA . THR A 1 217 ? 24.820 51.846 51.977 1.00 12.66 217 THR A CA 1
ATOM 1639 C C . THR A 1 217 ? 24.889 50.321 51.861 1.00 12.28 217 THR A C 1
ATOM 1640 O O . THR A 1 217 ? 23.855 49.632 51.843 1.00 11.56 217 THR A O 1
ATOM 1644 N N . VAL A 1 218 ? 26.120 49.817 51.766 1.00 11.61 218 VAL A N 1
ATOM 1645 C CA . VAL A 1 218 ? 26.407 48.409 51.959 1.00 11.98 218 VAL A CA 1
ATOM 1646 C C . VAL A 1 218 ? 27.160 48.284 53.283 1.00 12.19 218 VAL A C 1
ATOM 1647 O O . VAL A 1 218 ? 28.092 49.040 53.525 1.00 12.99 218 VAL A O 1
ATOM 1651 N N . ARG A 1 219 ? 26.752 47.349 54.135 1.00 11.99 219 ARG A N 1
ATOM 1652 C CA . ARG A 1 219 ? 27.508 47.062 55.362 1.00 12.62 219 ARG A CA 1
ATOM 1653 C C . ARG A 1 219 ? 28.170 45.689 55.275 1.00 12.72 219 ARG A C 1
ATOM 1654 O O . ARG A 1 219 ? 27.561 44.731 54.790 1.00 12.86 219 ARG A O 1
ATOM 1662 N N . ILE A 1 220 ? 29.411 45.604 55.753 1.00 12.26 220 ILE A N 1
ATOM 1663 C CA . ILE A 1 220 ? 30.148 44.339 55.809 1.00 12.09 220 ILE A CA 1
ATOM 1664 C C . ILE A 1 220 ? 30.245 43.898 57.262 1.00 12.02 220 ILE A C 1
ATOM 1665 O O . ILE A 1 220 ? 30.780 44.625 58.101 1.00 12.13 220 ILE A O 1
ATOM 1670 N N . TRP A 1 221 ? 29.703 42.717 57.546 1.00 11.94 221 TRP A N 1
ATOM 1671 C CA . TRP A 1 221 ? 29.663 42.170 58.885 1.00 12.09 221 TRP A CA 1
ATOM 1672 C C . TRP A 1 221 ? 30.617 40.994 58.935 1.00 12.45 221 TRP A C 1
ATOM 1673 O O . TRP A 1 221 ? 30.662 40.177 58.014 1.00 12.52 221 TRP A O 1
ATOM 1684 N N . ARG A 1 222 ? 31.360 40.883 60.024 1.00 13.23 222 ARG A N 1
ATOM 1685 C CA . ARG A 1 222 ? 32.313 39.796 60.162 1.00 14.03 222 ARG A CA 1
ATOM 1686 C C . ARG A 1 222 ? 31.997 38.960 61.396 1.00 14.50 222 ARG A C 1
ATOM 1687 O O . ARG A 1 222 ? 31.651 39.498 62.444 1.00 14.01 222 ARG A O 1
ATOM 1695 N N . GLN A 1 223 ? 32.120 37.645 61.250 1.00 15.29 223 GLN A N 1
ATOM 1696 C CA . GLN A 1 223 ? 31.897 36.732 62.355 1.00 16.81 223 GLN A CA 1
ATOM 1697 C C . GLN A 1 223 ? 33.158 36.614 63.202 1.00 17.45 223 GLN A C 1
ATOM 1698 O O . GLN A 1 223 ? 34.268 36.446 62.675 1.00 17.17 223 GLN A O 1
ATOM 1704 N N . TYR A 1 224 ? 32.977 36.706 64.516 1.00 18.47 224 TYR A N 1
ATOM 1705 C CA . TYR A 1 224 ? 34.060 36.490 65.475 1.00 19.91 224 TYR A CA 1
ATOM 1706 C C . TYR A 1 224 ? 33.686 35.334 66.407 1.00 21.09 224 TYR A C 1
ATOM 1707 O O . TYR A 1 224 ? 32.667 35.382 67.088 1.00 21.44 224 TYR A O 1
ATOM 1716 N N . LEU A 1 225 ? 34.503 34.289 66.400 1.00 22.76 225 LEU A N 1
ATOM 1717 C CA . LEU A 1 225 ? 34.283 33.131 67.257 1.00 25.08 225 LEU A CA 1
ATOM 1718 C C . LEU A 1 225 ? 34.861 33.413 68.648 1.00 26.25 225 LEU A C 1
ATOM 1719 O O . LEU A 1 225 ? 35.739 34.262 68.782 1.00 26.54 225 LEU A O 1
ATOM 1724 N N . PRO A 1 226 ? 34.371 32.702 69.690 1.00 27.90 226 PRO A N 1
ATOM 1725 C CA . PRO A 1 226 ? 34.981 32.841 71.018 1.00 28.66 226 PRO A CA 1
ATOM 1726 C C . PRO A 1 226 ? 36.493 32.642 70.960 1.00 29.29 226 PRO A C 1
ATOM 1727 O O . PRO A 1 226 ? 36.969 31.720 70.291 1.00 30.21 226 PRO A O 1
ATOM 1731 N N . GLY A 1 227 ? 37.238 33.527 71.620 1.00 29.64 227 GLY A N 1
ATOM 1732 C CA . GLY A 1 227 ? 38.695 33.454 71.652 1.00 29.92 227 GLY A CA 1
ATOM 1733 C C . GLY A 1 227 ? 39.401 34.120 70.484 1.00 30.15 227 GLY A C 1
ATOM 1734 O O . GLY A 1 227 ? 40.606 33.934 70.289 1.00 30.42 227 GLY A O 1
ATOM 1735 N N . ASN A 1 228 ? 38.662 34.904 69.701 1.00 29.65 228 ASN A N 1
ATOM 1736 C CA . ASN A 1 228 ? 39.258 35.616 68.574 1.00 29.26 228 ASN A CA 1
ATOM 1737 C C . ASN A 1 228 ? 40.350 36.592 69.028 1.00 29.71 228 ASN A C 1
ATOM 1738 O O . ASN A 1 228 ? 40.231 37.214 70.088 1.00 30.04 228 ASN A O 1
ATOM 1743 N N . GLU A 1 229 ? 41.411 36.727 68.231 1.00 29.94 229 GLU A N 1
ATOM 1744 C CA . GLU A 1 229 ? 42.543 37.592 68.604 1.00 30.47 229 GLU A CA 1
ATOM 1745 C C . GLU A 1 229 ? 42.183 39.080 68.661 1.00 29.38 229 GLU A C 1
ATOM 1746 O O . GLU A 1 229 ? 42.935 39.887 69.211 1.00 29.50 229 GLU A O 1
ATOM 1752 N N . GLN A 1 230 ? 41.031 39.432 68.093 1.00 28.31 230 GLN A N 1
ATOM 1753 C CA . GLN A 1 230 ? 40.588 40.827 68.022 1.00 27.50 230 GLN A CA 1
ATOM 1754 C C . GLN A 1 230 ? 39.916 41.307 69.300 1.00 26.39 230 GLN A C 1
ATOM 1755 O O . GLN A 1 230 ? 39.695 42.508 69.484 1.00 26.52 230 GLN A O 1
ATOM 1761 N N . GLY A 1 231 ? 39.593 40.364 70.181 1.00 25.35 231 GLY A N 1
ATOM 1762 C CA . GLY A 1 231 ? 38.982 40.690 71.460 1.00 24.27 231 GLY A CA 1
ATOM 1763 C C . GLY A 1 231 ? 37.523 41.073 71.369 1.00 23.33 231 GLY A C 1
ATOM 1764 O O . GLY A 1 231 ? 37.010 41.797 72.223 1.00 23.12 231 GLY A O 1
ATOM 1765 N N . VAL A 1 232 ? 36.844 40.600 70.327 1.00 22.60 232 VAL A N 1
ATOM 1766 C CA . VAL A 1 232 ? 35.407 40.811 70.249 1.00 22.55 232 VAL A CA 1
ATOM 1767 C C . VAL A 1 232 ? 34.748 39.868 71.248 1.00 22.54 232 VAL A C 1
ATOM 1768 O O . VAL A 1 232 ? 34.920 38.648 71.171 1.00 22.62 232 VAL A O 1
ATOM 1772 N N . ALA A 1 233 ? 34.008 40.451 72.185 1.00 23.93 233 ALA A N 1
ATOM 1773 C CA . ALA A 1 233 ? 33.335 39.697 73.245 1.00 24.78 233 ALA A CA 1
ATOM 1774 C C . ALA A 1 233 ? 32.242 38.784 72.696 1.00 25.49 233 ALA A C 1
ATOM 1775 O O . ALA A 1 233 ? 31.456 39.181 71.834 1.00 25.29 233 ALA A O 1
ATOM 1777 N N . CYS A 1 234 ? 32.237 37.550 73.187 1.00 26.60 234 CYS A N 1
ATOM 1778 C CA . CYS A 1 234 ? 31.224 36.563 72.833 1.00 28.05 234 CYS A CA 1
ATOM 1779 C C . CYS A 1 234 ? 30.497 36.132 74.103 1.00 29.40 234 CYS A C 1
ATOM 1780 O O . CYS A 1 234 ? 31.052 36.206 75.205 1.00 29.68 234 CYS A O 1
ATOM 1783 N N . SER A 1 235 ? 29.249 35.707 73.953 1.00 30.47 235 SER A N 1
ATOM 1784 C CA . SER A 1 235 ? 28.504 35.129 75.068 1.00 31.87 235 SER A CA 1
ATOM 1785 C C . SER A 1 235 ? 28.424 33.614 74.910 1.00 31.95 235 SER A C 1
ATOM 1786 O O . SER A 1 235 ? 29.277 32.886 75.427 1.00 32.70 235 SER A O 1
ATOM 1789 N N . PRO A 1 239 ? 29.295 32.737 68.465 1.00 25.18 239 PRO A N 1
ATOM 1790 C CA . PRO A 1 239 ? 30.007 33.773 67.706 1.00 24.59 239 PRO A CA 1
ATOM 1791 C C . PRO A 1 239 ? 29.290 35.127 67.703 1.00 23.96 239 PRO A C 1
ATOM 1792 O O . PRO A 1 239 ? 28.054 35.183 67.743 1.00 24.90 239 PRO A O 1
ATOM 1796 N N . SER A 1 240 ? 30.066 36.208 67.633 1.00 22.62 240 SER A N 1
ATOM 1797 C CA . SER A 1 240 ? 29.534 37.564 67.510 1.00 21.52 240 SER A CA 1
ATOM 1798 C C . SER A 1 240 ? 29.796 38.096 66.103 1.00 21.22 240 SER A C 1
ATOM 1799 O O . SER A 1 240 ? 30.813 37.764 65.490 1.00 21.37 240 SER A O 1
ATOM 1802 N N . TRP A 1 241 ? 28.877 38.913 65.599 1.00 20.71 241 TRP A N 1
ATOM 1803 C CA . TRP A 1 241 ? 29.048 39.572 64.303 1.00 20.26 241 TRP A CA 1
ATOM 1804 C C . TRP A 1 241 ? 29.151 41.084 64.493 1.00 19.92 241 TRP A C 1
ATOM 1805 O O . TRP A 1 241 ? 28.309 41.695 65.160 1.00 20.77 241 TRP A O 1
ATOM 1816 N N . LYS A 1 242 ? 30.180 41.693 63.914 1.00 18.77 242 LYS A N 1
ATOM 1817 C CA . LYS A 1 242 ? 30.349 43.133 64.022 1.00 18.30 242 LYS A CA 1
ATOM 1818 C C . LYS A 1 242 ? 30.484 43.751 62.642 1.00 17.19 242 LYS A C 1
ATOM 1819 O O . LYS A 1 242 ? 31.051 43.137 61.744 1.00 16.30 242 LYS A O 1
ATOM 1825 N N . CYS A 1 243 ? 29.980 44.970 62.480 1.00 16.67 243 CYS A N 1
ATOM 1826 C CA . CYS A 1 243 ? 30.162 45.680 61.224 1.00 16.29 243 CYS A CA 1
ATOM 1827 C C . CYS A 1 243 ? 31.598 46.182 61.146 1.00 16.70 243 CYS A C 1
ATOM 1828 O O . CYS A 1 243 ? 32.062 46.872 62.063 1.00 16.75 243 CYS A O 1
ATOM 1831 N N . ILE A 1 244 ? 32.300 45.816 60.073 1.00 15.69 244 ILE A N 1
ATOM 1832 C CA . ILE A 1 244 ? 33.704 46.205 59.916 1.00 15.42 244 ILE A CA 1
ATOM 1833 C C . ILE A 1 244 ? 33.939 47.218 58.793 1.00 15.59 244 ILE A C 1
ATOM 1834 O O . ILE A 1 244 ? 35.050 47.726 58.626 1.00 15.06 244 ILE A O 1
ATOM 1839 N N . CYS A 1 245 ? 32.891 47.505 58.025 1.00 15.23 245 CYS A N 1
ATOM 1840 C CA . CYS A 1 245 ? 32.980 48.421 56.901 1.00 15.54 245 CYS A CA 1
ATOM 1841 C C . CYS A 1 245 ? 31.574 48.835 56.498 1.00 15.93 245 CYS A C 1
ATOM 1842 O O . CYS A 1 245 ? 30.673 48.003 56.462 1.00 15.07 245 CYS A O 1
ATOM 1845 N N . THR A 1 246 ? 31.404 50.126 56.230 1.00 16.27 246 THR A N 1
ATOM 1846 C CA . THR A 1 246 ? 30.195 50.642 55.592 1.00 17.61 246 THR A CA 1
ATOM 1847 C C . THR A 1 246 ? 30.601 51.372 54.315 1.00 17.95 246 THR A C 1
ATOM 1848 O O . THR A 1 246 ? 31.378 52.352 54.356 1.00 18.78 246 THR A O 1
ATOM 1852 N N . LEU A 1 247 ? 30.089 50.898 53.183 1.00 17.78 247 LEU A N 1
ATOM 1853 C CA . LEU A 1 247 ? 30.321 51.548 51.907 1.00 17.97 247 LEU A CA 1
ATOM 1854 C C . LEU A 1 247 ? 29.222 52.561 51.738 1.00 18.36 247 LEU A C 1
ATOM 1855 O O . LEU A 1 247 ? 28.089 52.221 51.400 1.00 17.34 247 LEU A O 1
ATOM 1860 N N . SER A 1 248 ? 29.557 53.812 52.019 1.00 18.74 248 SER A N 1
ATOM 1861 C CA . SER A 1 248 ? 28.577 54.882 51.982 1.00 19.74 248 SER A CA 1
ATOM 1862 C C . SER A 1 248 ? 28.973 55.907 50.932 1.00 19.72 248 SER A C 1
ATOM 1863 O O . SER A 1 248 ? 30.148 56.022 50.590 1.00 20.65 248 SER A O 1
ATOM 1866 N N . GLY A 1 249 ? 27.981 56.626 50.419 1.00 19.72 249 GLY A N 1
ATOM 1867 C CA . GLY A 1 249 ? 28.211 57.733 49.496 1.00 20.14 249 GLY A CA 1
ATOM 1868 C C . GLY A 1 249 ? 28.466 57.317 48.069 1.00 20.43 249 GLY A C 1
ATOM 1869 O O . GLY A 1 249 ? 28.869 58.148 47.249 1.00 21.26 249 GLY A O 1
ATOM 1870 N N . PHE A 1 250 ? 28.220 56.039 47.763 1.00 19.61 250 PHE A N 1
ATOM 1871 C CA . PHE A 1 250 ? 28.450 55.497 46.418 1.00 19.12 250 PHE A CA 1
ATOM 1872 C C . PHE A 1 250 ? 27.191 55.138 45.631 1.00 19.16 250 PHE A C 1
ATOM 1873 O O . PHE A 1 250 ? 27.295 54.782 44.461 1.00 20.19 250 PHE A O 1
ATOM 1881 N N . HIS A 1 251 ? 26.016 55.250 46.254 1.00 17.92 251 HIS A N 1
ATOM 1882 C CA . HIS A 1 251 ? 24.760 54.896 45.592 1.00 17.08 251 HIS A CA 1
ATOM 1883 C C . HIS A 1 251 ? 23.736 56.032 45.687 1.00 17.11 251 HIS A C 1
ATOM 1884 O O . HIS A 1 251 ? 23.487 56.528 46.772 1.00 17.01 251 HIS A O 1
ATOM 1891 N N . SER A 1 252 ? 23.143 56.413 44.558 1.00 17.25 252 SER A N 1
ATOM 1892 C CA . SER A 1 252 ? 22.243 57.579 44.518 1.00 18.30 252 SER A CA 1
ATOM 1893 C C . SER A 1 252 ? 20.805 57.215 44.861 1.00 18.21 252 SER A C 1
ATOM 1894 O O . SER A 1 252 ? 19.981 58.097 45.101 1.00 18.35 252 SER A O 1
ATOM 1897 N N . ARG A 1 253 ? 20.506 55.914 44.854 1.00 17.44 253 ARG A N 1
ATOM 1898 C CA . ARG A 1 253 ? 19.155 55.416 45.120 1.00 16.70 253 ARG A CA 1
ATOM 1899 C C . ARG A 1 253 ? 19.250 54.123 45.924 1.00 15.97 253 ARG A C 1
ATOM 1900 O O . ARG A 1 253 ? 20.342 53.609 46.172 1.00 14.66 253 ARG A O 1
ATOM 1908 N N . THR A 1 254 ? 18.086 53.603 46.299 1.00 15.38 254 THR A N 1
ATOM 1909 C CA . THR A 1 254 ? 17.972 52.324 46.993 1.00 14.98 254 THR A CA 1
ATOM 1910 C C . THR A 1 254 ? 18.826 51.248 46.335 1.00 13.54 254 THR A C 1
ATOM 1911 O O . THR A 1 254 ? 18.870 51.132 45.106 1.00 11.88 254 THR A O 1
ATOM 1915 N N . ILE A 1 255 ? 19.489 50.450 47.163 1.00 12.67 255 ILE A N 1
ATOM 1916 C CA . ILE A 1 255 ? 20.243 49.309 46.659 1.00 12.31 255 ILE A CA 1
ATOM 1917 C C . ILE A 1 255 ? 19.378 48.060 46.841 1.00 11.87 255 ILE A C 1
ATOM 1918 O O . ILE A 1 255 ? 19.102 47.638 47.970 1.00 13.30 255 ILE A O 1
ATOM 1923 N N . TYR A 1 256 ? 18.935 47.497 45.726 1.00 11.63 256 TYR A N 1
ATOM 1924 C CA . TYR A 1 256 ? 17.980 46.397 45.762 1.00 11.84 256 TYR A CA 1
ATOM 1925 C C . TYR A 1 256 ? 18.609 45.018 45.916 1.00 11.38 256 TYR A C 1
ATOM 1926 O O . TYR A 1 256 ? 17.955 44.080 46.373 1.00 11.65 256 TYR A O 1
ATOM 1935 N N . ASP A 1 257 ? 19.858 44.873 45.502 1.00 10.64 257 ASP A N 1
ATOM 1936 C CA . ASP A 1 257 ? 20.494 43.544 45.558 1.00 11.01 257 ASP A CA 1
ATOM 1937 C C . ASP A 1 257 ? 22.000 43.678 45.601 1.00 11.22 257 ASP A C 1
ATOM 1938 O O . ASP A 1 257 ? 22.549 44.674 45.157 1.00 10.45 257 ASP A O 1
ATOM 1943 N N . ILE A 1 258 ? 22.645 42.656 46.166 1.00 10.74 258 ILE A N 1
ATOM 1944 C CA . ILE A 1 258 ? 24.087 42.602 46.299 1.00 10.59 258 ILE A CA 1
ATOM 1945 C C . ILE A 1 258 ? 24.505 41.155 45.997 1.00 10.60 258 ILE A C 1
ATOM 1946 O O . ILE A 1 258 ? 23.770 40.221 46.317 1.00 10.54 258 ILE A O 1
ATOM 1951 N N . ALA A 1 259 ? 25.642 40.994 45.335 1.00 9.42 259 ALA A N 1
ATOM 1952 C CA . ALA A 1 259 ? 26.182 39.657 45.023 1.00 10.00 259 ALA A CA 1
ATOM 1953 C C . ALA A 1 259 ? 27.671 39.661 45.274 1.00 10.25 259 ALA A C 1
ATOM 1954 O O . ALA A 1 259 ? 28.397 40.481 44.712 1.00 10.13 259 ALA A O 1
ATOM 1956 N N . TRP A 1 260 ? 28.127 38.727 46.110 1.00 10.04 260 TRP A N 1
ATOM 1957 C CA . TRP A 1 260 ? 29.536 38.649 46.471 1.00 9.80 260 TRP A CA 1
ATOM 1958 C C . TRP A 1 260 ? 30.088 37.386 45.813 1.00 10.32 260 TRP A C 1
ATOM 1959 O O . TRP A 1 260 ? 29.721 36.269 46.195 1.00 11.15 260 TRP A O 1
ATOM 1970 N N . CYS A 1 261 ? 30.928 37.565 44.797 1.00 11.08 261 CYS A N 1
ATOM 1971 C CA . CYS A 1 261 ? 31.369 36.444 43.966 1.00 11.20 261 CYS A CA 1
ATOM 1972 C C . CYS A 1 261 ? 32.112 35.399 44.784 1.00 11.98 261 CYS A C 1
ATOM 1973 O O . CYS A 1 261 ? 33.130 35.700 45.399 1.00 11.70 261 CYS A O 1
ATOM 1976 N N . GLN A 1 262 ? 31.591 34.172 44.801 1.00 12.66 262 GLN A N 1
ATOM 1977 C CA . GLN A 1 262 ? 32.229 33.110 45.580 1.00 14.29 262 GLN A CA 1
ATOM 1978 C C . GLN A 1 262 ? 33.597 32.718 45.019 1.00 14.60 262 GLN A C 1
ATOM 1979 O O . GLN A 1 262 ? 34.435 32.158 45.744 1.00 15.53 262 GLN A O 1
ATOM 1985 N N . LEU A 1 263 ? 33.822 33.019 43.745 1.00 14.11 263 LEU A N 1
ATOM 1986 C CA . LEU A 1 263 ? 35.078 32.674 43.087 1.00 14.56 263 LEU A CA 1
ATOM 1987 C C . LEU A 1 263 ? 36.139 33.740 43.341 1.00 14.94 263 LEU A C 1
ATOM 1988 O O . LEU A 1 263 ? 37.252 33.420 43.753 1.00 14.81 263 LEU A O 1
ATOM 1993 N N . THR A 1 264 ? 35.757 35.001 43.126 1.00 14.90 264 THR A N 1
ATOM 1994 C CA . THR A 1 264 ? 36.709 36.117 43.026 1.00 14.68 264 THR A CA 1
ATOM 1995 C C . THR A 1 264 ? 36.598 37.169 44.128 1.00 14.37 264 THR A C 1
ATOM 1996 O O . THR A 1 264 ? 37.477 38.035 44.249 1.00 15.17 264 THR A O 1
ATOM 2000 N N . GLY A 1 265 ? 35.511 37.137 44.895 1.00 12.66 265 GLY A N 1
ATOM 2001 C CA . GLY A 1 265 ? 35.273 38.130 45.935 1.00 12.21 265 GLY A CA 1
ATOM 2002 C C . GLY A 1 265 ? 34.786 39.481 45.415 1.00 11.42 265 GLY A C 1
ATOM 2003 O O . GLY A 1 265 ? 34.565 40.391 46.211 1.00 11.33 265 GLY A O 1
ATOM 2004 N N . ALA A 1 266 ? 34.628 39.623 44.093 1.00 10.37 266 ALA A N 1
ATOM 2005 C CA . ALA A 1 266 ? 34.078 40.868 43.519 1.00 10.42 266 ALA A CA 1
ATOM 2006 C C . ALA A 1 266 ? 32.661 41.076 44.059 1.00 10.29 266 ALA A C 1
ATOM 2007 O O . ALA A 1 266 ? 31.874 40.124 44.158 1.00 11.16 266 ALA A O 1
ATOM 2009 N N . LEU A 1 267 ? 32.334 42.315 44.412 1.00 10.27 267 LEU A N 1
ATOM 2010 C CA . LEU A 1 267 ? 31.051 42.604 45.048 1.00 10.19 267 LEU A CA 1
ATOM 2011 C C . LEU A 1 267 ? 30.224 43.479 44.117 1.00 10.12 267 LEU A C 1
ATOM 2012 O O . LEU A 1 267 ? 30.577 44.626 43.890 1.00 11.16 267 LEU A O 1
ATOM 2017 N N . ALA A 1 268 ? 29.122 42.948 43.594 1.00 9.39 268 ALA A N 1
ATOM 2018 C CA . ALA A 1 268 ? 28.279 43.710 42.673 1.00 9.63 268 ALA A CA 1
ATOM 2019 C C . ALA A 1 268 ? 27.018 44.230 43.370 1.00 10.01 268 ALA A C 1
ATOM 2020 O O . ALA A 1 268 ? 26.471 43.573 44.262 1.00 9.18 268 ALA A O 1
ATOM 2022 N N . THR A 1 269 ? 26.547 45.411 42.966 1.00 10.09 269 THR A N 1
ATOM 2023 C CA . THR A 1 269 ? 25.283 45.921 43.503 1.00 10.73 269 THR A CA 1
ATOM 2024 C C . THR A 1 269 ? 24.310 46.297 42.398 1.00 10.66 269 THR A C 1
ATOM 2025 O O . THR A 1 269 ? 24.721 46.649 41.295 1.00 10.17 269 THR A O 1
ATOM 2029 N N . ALA A 1 270 ? 23.022 46.186 42.715 1.00 11.11 270 ALA A N 1
ATOM 2030 C CA . ALA A 1 270 ? 21.933 46.520 41.804 1.00 11.72 270 ALA A CA 1
ATOM 20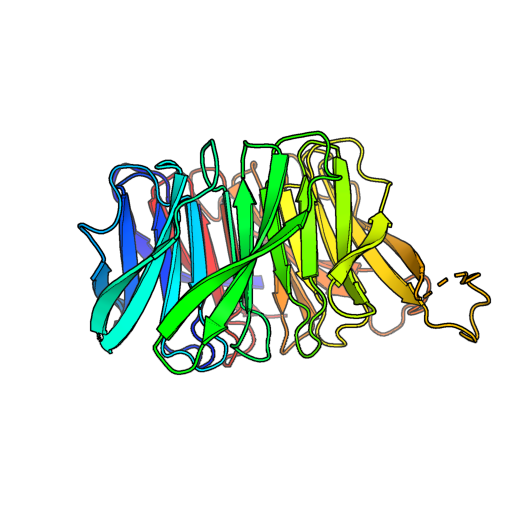31 C C . ALA A 1 270 ? 21.194 47.683 42.450 1.00 12.13 270 ALA A C 1
ATOM 2032 O O . ALA A 1 270 ? 20.783 47.599 43.617 1.00 11.76 270 ALA A O 1
ATOM 2034 N N . CYS A 1 271 ? 21.019 48.762 41.692 1.00 13.31 271 CYS A N 1
ATOM 2035 C CA . CYS A 1 271 ? 20.514 50.006 42.269 1.00 13.26 271 CYS A CA 1
ATOM 2036 C C . CYS A 1 271 ? 19.292 50.577 41.540 1.00 13.38 271 CYS A C 1
ATOM 2037 O O . CYS A 1 271 ? 19.084 50.342 40.336 1.00 13.26 271 CYS A O 1
ATOM 2040 N N . GLY A 1 272 ? 18.493 51.326 42.295 1.00 14.01 272 GLY A N 1
ATOM 2041 C CA . GLY A 1 272 ? 17.341 52.048 41.754 1.00 15.38 272 GLY A CA 1
ATOM 2042 C C . GLY A 1 272 ? 17.674 53.174 40.780 1.00 16.61 272 GLY A C 1
ATOM 2043 O O . GLY A 1 272 ? 16.761 53.727 40.159 1.00 17.23 272 GLY A O 1
ATOM 2044 N N . ASP A 1 273 ? 18.955 53.520 40.633 1.00 16.77 273 ASP A N 1
ATOM 2045 C CA . ASP A 1 273 ? 19.355 54.482 39.598 1.00 17.64 273 ASP A CA 1
ATOM 2046 C C . ASP A 1 273 ? 19.667 53.826 38.256 1.00 17.78 273 ASP A C 1
ATOM 2047 O O . ASP A 1 273 ? 20.202 54.473 37.344 1.00 18.23 273 ASP A O 1
ATOM 2052 N N . ASP A 1 274 ? 19.300 52.546 38.134 1.00 17.36 274 ASP A N 1
ATOM 2053 C CA . ASP A 1 274 ? 19.460 51.775 36.896 1.00 17.08 274 ASP A CA 1
ATOM 2054 C C . ASP A 1 274 ? 20.900 51.328 36.630 1.00 16.49 274 ASP A C 1
ATOM 2055 O O . ASP A 1 274 ? 21.191 50.807 35.558 1.00 16.87 274 ASP A O 1
ATOM 2060 N N . ALA A 1 275 ? 21.788 51.520 37.604 1.00 15.71 275 ALA A N 1
ATOM 2061 C CA . ALA A 1 275 ? 23.202 51.219 37.405 1.00 15.08 275 ALA A CA 1
ATOM 2062 C C . ALA A 1 275 ? 23.615 49.933 38.103 1.00 14.37 275 ALA A C 1
ATOM 2063 O O . ALA A 1 275 ? 23.020 49.544 39.123 1.00 13.86 275 ALA A O 1
ATOM 2065 N N . ILE A 1 276 ? 24.626 49.281 37.536 1.00 13.32 276 ILE A N 1
ATOM 2066 C CA . ILE A 1 276 ? 25.321 48.201 38.224 1.00 12.41 276 ILE A CA 1
ATOM 2067 C C . ILE A 1 276 ? 26.662 48.758 38.654 1.00 11.65 276 ILE A C 1
ATOM 2068 O O . ILE A 1 276 ? 27.340 49.430 37.872 1.00 11.92 276 ILE A O 1
ATOM 2073 N N . ARG A 1 277 ? 27.048 48.465 39.889 1.00 11.56 277 ARG A N 1
ATOM 2074 C CA . ARG A 1 277 ? 28.382 48.814 40.359 1.00 10.98 277 ARG A CA 1
ATOM 2075 C C . ARG A 1 277 ? 29.109 47.552 40.794 1.00 10.96 277 ARG A C 1
ATOM 2076 O O . ARG A 1 277 ? 28.474 46.589 41.203 1.00 11.64 277 ARG A O 1
ATOM 2084 N N . VAL A 1 278 ? 30.433 47.552 40.678 1.00 11.01 278 VAL A N 1
ATOM 2085 C CA . VAL A 1 278 ? 31.250 46.463 41.221 1.00 10.54 278 VAL A CA 1
ATOM 2086 C C . VAL A 1 278 ? 32.324 47.100 42.098 1.00 10.36 278 VAL A C 1
ATOM 2087 O O . VAL A 1 278 ? 32.887 48.141 41.738 1.00 10.71 278 VAL A O 1
ATOM 2091 N N . PHE A 1 279 ? 32.584 46.466 43.237 1.00 10.60 279 PHE A N 1
ATOM 2092 C CA . PHE A 1 279 ? 33.634 46.905 44.154 1.00 10.88 279 PHE A CA 1
ATOM 2093 C C . PHE A 1 279 ? 34.587 45.762 44.364 1.00 11.17 279 PHE A C 1
ATOM 2094 O O . PHE A 1 279 ? 34.181 44.605 44.369 1.00 10.63 279 PHE A O 1
ATOM 2102 N N . GLN A 1 280 ? 35.854 46.085 44.594 1.00 11.18 280 GLN A N 1
ATOM 2103 C CA . GLN A 1 280 ? 36.801 45.064 45.014 1.00 12.23 280 GLN A CA 1
ATOM 2104 C C . GLN A 1 280 ? 37.433 45.471 46.327 1.00 12.45 280 GLN A C 1
ATOM 2105 O O . GLN A 1 280 ? 37.802 46.636 46.497 1.00 12.38 280 GLN A O 1
ATOM 2111 N N . GLU A 1 281 ? 37.548 44.517 47.248 1.00 12.14 281 GLU A N 1
ATOM 2112 C CA . GLU A 1 281 ? 38.269 44.732 48.506 1.00 12.20 281 GLU A CA 1
ATOM 2113 C C . GLU A 1 281 ? 39.734 45.015 48.215 1.00 12.76 281 GLU A C 1
ATOM 2114 O O . GLU A 1 281 ? 40.348 44.361 47.359 1.00 13.37 281 GLU A O 1
ATOM 2120 N N . ASP A 1 282 ? 40.297 45.985 48.924 1.00 12.59 282 ASP A N 1
ATOM 2121 C CA . ASP A 1 282 ? 41.684 46.368 48.696 1.00 12.93 282 ASP A CA 1
ATOM 2122 C C . ASP A 1 282 ? 42.628 45.335 49.330 1.00 12.32 282 ASP A C 1
ATOM 2123 O O . ASP A 1 282 ? 42.577 45.106 50.532 1.00 11.50 282 ASP A O 1
ATOM 2128 N N . PRO A 1 283 ? 43.465 44.674 48.503 1.00 13.08 283 PRO A N 1
ATOM 2129 C CA . PRO A 1 283 ? 44.271 43.568 49.027 1.00 13.24 283 PRO A CA 1
ATOM 2130 C C . PRO A 1 283 ? 45.416 43.983 49.947 1.00 13.43 283 PRO A C 1
ATOM 2131 O O . PRO A 1 283 ? 46.060 43.109 50.511 1.00 14.05 283 PRO A O 1
ATOM 2135 N N . ASN A 1 284 ? 45.685 45.282 50.083 1.00 13.58 284 ASN A N 1
ATOM 2136 C CA . ASN A 1 284 ? 46.634 45.757 51.098 1.00 14.50 284 ASN A CA 1
ATOM 2137 C C . ASN A 1 284 ? 45.978 46.407 52.320 1.00 14.86 284 ASN A C 1
ATOM 2138 O O . ASN A 1 284 ? 46.657 46.973 53.189 1.00 15.53 284 ASN A O 1
ATOM 2143 N N . SER A 1 285 ? 44.656 46.318 52.404 1.00 14.99 285 SER A N 1
ATOM 2144 C CA . SER A 1 285 ? 43.949 46.902 53.539 1.00 14.40 285 SER A CA 1
ATOM 2145 C C . SER A 1 285 ? 43.924 45.954 54.731 1.00 14.95 285 SER A C 1
ATOM 2146 O O . SER A 1 285 ? 44.094 44.737 54.585 1.00 14.41 285 SER A O 1
ATOM 2149 N N . ASP A 1 286 ? 43.741 46.524 55.921 1.00 14.84 286 ASP A N 1
ATOM 2150 C CA . ASP A 1 286 ? 43.601 45.751 57.142 1.00 14.94 286 ASP A CA 1
ATOM 2151 C C . ASP A 1 286 ? 42.288 44.950 57.106 1.00 14.41 286 ASP A C 1
ATOM 2152 O O . ASP A 1 286 ? 41.227 45.558 57.014 1.00 14.04 286 ASP A O 1
ATOM 2157 N N . PRO A 1 287 ? 42.346 43.597 57.154 1.00 14.56 287 PRO A N 1
ATOM 2158 C CA . PRO A 1 287 ? 41.100 42.833 57.082 1.00 15.13 287 PRO A CA 1
ATOM 2159 C C . PRO A 1 287 ? 40.098 43.117 58.215 1.00 15.94 287 PRO A C 1
ATOM 2160 O O . PRO A 1 287 ? 38.908 42.815 58.059 1.00 16.76 287 PRO A O 1
ATOM 2164 N N . GLN A 1 288 ? 40.574 43.684 59.326 1.00 16.35 288 GLN A N 1
ATOM 2165 C CA . GLN A 1 288 ? 39.714 44.082 60.454 1.00 17.24 288 GLN A CA 1
ATOM 2166 C C . GLN A 1 288 ? 39.004 45.415 60.225 1.00 16.74 288 GLN A C 1
ATOM 2167 O O . GLN A 1 288 ? 38.031 45.748 60.924 1.00 16.72 288 GLN A O 1
ATOM 2173 N N . GLN A 1 289 ? 39.505 46.183 59.265 1.00 16.08 289 GLN A N 1
ATOM 2174 C CA . GLN A 1 289 ? 38.908 47.454 58.902 1.00 16.76 289 GLN A CA 1
ATOM 2175 C C . GLN A 1 289 ? 39.147 47.629 57.400 1.00 14.72 289 GLN A C 1
ATOM 2176 O O . GLN A 1 289 ? 39.903 48.509 56.977 1.00 15.20 289 GLN A O 1
ATOM 2182 N N . PRO A 1 290 ? 38.519 46.765 56.583 1.00 13.93 290 PRO A N 1
ATOM 2183 C CA . PRO A 1 290 ? 38.853 46.715 55.164 1.00 13.82 290 PRO A CA 1
ATOM 2184 C C . PRO A 1 290 ? 38.338 47.925 54.397 1.00 14.05 290 PRO A C 1
ATOM 2185 O O . PRO A 1 290 ? 37.383 48.600 54.839 1.00 13.90 290 PRO A O 1
ATOM 2189 N N . THR A 1 291 ? 38.975 48.193 53.263 1.00 13.16 291 THR A N 1
ATOM 2190 C CA . THR A 1 291 ? 38.491 49.208 52.345 1.00 13.54 291 THR A CA 1
ATOM 2191 C C . THR A 1 291 ? 38.208 48.569 50.989 1.00 12.99 291 THR A C 1
ATOM 2192 O O . THR A 1 291 ? 38.752 47.498 50.664 1.00 11.77 291 THR A O 1
ATOM 2196 N N . PHE A 1 292 ? 37.316 49.206 50.234 1.00 12.88 292 PHE A N 1
ATOM 2197 C CA . PHE A 1 292 ? 36.900 48.722 48.927 1.00 13.47 292 PHE A CA 1
ATOM 2198 C C . PHE A 1 292 ? 37.082 49.832 47.905 1.00 13.76 292 PHE A C 1
ATOM 2199 O O . PHE A 1 292 ? 37.003 51.013 48.251 1.00 14.96 292 PHE A O 1
ATOM 2207 N N . SER A 1 293 ? 37.358 49.450 46.659 1.00 13.72 293 SER A N 1
ATOM 2208 C CA . SER A 1 293 ? 37.430 50.394 45.555 1.00 13.75 293 SER A CA 1
ATOM 2209 C C . SER A 1 293 ? 36.301 50.127 44.576 1.00 13.47 293 SER A C 1
ATOM 2210 O O . SER A 1 293 ? 35.954 48.977 44.337 1.00 13.06 293 SER A O 1
ATOM 2213 N N . LEU A 1 294 ? 35.720 51.192 44.029 1.00 13.02 294 LEU A N 1
ATOM 2214 C CA . LEU A 1 294 ? 34.746 51.062 42.942 1.00 13.45 294 LEU A CA 1
ATOM 2215 C C . LEU A 1 294 ? 35.486 50.669 41.659 1.00 14.49 294 LEU A C 1
ATOM 2216 O O . LEU A 1 294 ? 36.344 51.415 41.180 1.00 15.14 294 LEU A O 1
ATOM 2221 N N . THR A 1 295 ? 35.185 49.482 41.120 1.00 13.65 295 THR A N 1
ATOM 2222 C CA . THR A 1 295 ? 35.890 48.981 39.927 1.00 14.10 295 THR A CA 1
ATOM 2223 C C . THR A 1 295 ? 35.036 48.989 38.655 1.00 14.48 295 THR A C 1
ATOM 2224 O O . THR A 1 295 ? 35.561 48.858 37.535 1.00 14.89 295 THR A O 1
ATOM 2228 N N . ALA A 1 296 ? 33.725 49.143 38.833 1.00 14.47 296 ALA A N 1
ATOM 2229 C CA . ALA A 1 296 ? 32.812 49.329 37.701 1.00 15.12 296 ALA A CA 1
ATOM 2230 C C . ALA A 1 296 ? 31.623 50.181 38.107 1.00 15.28 296 ALA A C 1
ATOM 2231 O O . ALA A 1 296 ? 31.151 50.107 39.235 1.00 14.42 296 ALA A O 1
ATOM 2233 N N . HIS A 1 297 ? 31.144 51.002 37.177 1.00 15.90 297 HIS A N 1
ATOM 2234 C CA . HIS A 1 297 ? 29.952 51.799 37.418 1.00 16.65 297 HIS A CA 1
ATOM 2235 C C . HIS A 1 297 ? 29.300 51.962 36.061 1.00 17.58 297 HIS A C 1
ATOM 2236 O O . HIS A 1 297 ? 29.664 52.846 35.281 1.00 17.76 297 HIS A O 1
ATOM 2243 N N . LEU A 1 298 ? 28.357 51.072 35.776 1.00 17.49 298 LEU A N 1
ATOM 2244 C CA . LEU A 1 298 ? 27.719 51.040 34.476 1.00 18.42 298 LEU A CA 1
ATOM 2245 C C . LEU A 1 298 ? 26.400 51.772 34.556 1.00 18.57 298 LEU A C 1
ATOM 2246 O O . LEU A 1 298 ? 25.430 51.260 35.130 1.00 17.50 298 LEU A O 1
ATOM 2251 N N . HIS A 1 299 ? 26.384 52.984 33.996 1.00 18.60 299 HIS A N 1
ATOM 2252 C CA . HIS A 1 299 ? 25.201 53.831 33.993 1.00 19.45 299 HIS A CA 1
ATOM 2253 C C . HIS A 1 299 ? 24.199 53.256 33.002 1.00 19.18 299 HIS A C 1
ATOM 2254 O O . HIS A 1 299 ? 24.583 52.738 31.944 1.00 19.23 299 HIS A O 1
ATOM 2261 N N . GLN A 1 300 ? 22.926 53.328 33.363 1.00 19.41 300 GLN A N 1
ATOM 2262 C CA . GLN A 1 300 ? 21.848 52.791 32.540 1.00 19.74 300 GLN A CA 1
ATOM 2263 C C . GLN A 1 300 ? 22.163 51.373 32.048 1.00 19.30 300 GLN A C 1
ATOM 2264 O O . GLN A 1 300 ? 21.961 51.033 30.876 1.00 19.12 300 GLN A O 1
ATOM 2270 N N . ALA A 1 301 ? 22.692 50.557 32.961 1.00 18.29 301 ALA A N 1
ATOM 2271 C CA . ALA A 1 301 ? 22.845 49.129 32.739 1.00 17.92 301 ALA A CA 1
ATOM 2272 C C . ALA A 1 301 ? 21.535 48.538 32.221 1.00 17.63 301 ALA A C 1
ATOM 2273 O O . ALA A 1 301 ? 21.548 47.683 31.343 1.00 18.00 301 ALA A O 1
ATOM 2275 N N . HIS A 1 302 ? 20.421 48.999 32.787 1.00 17.16 302 HIS A N 1
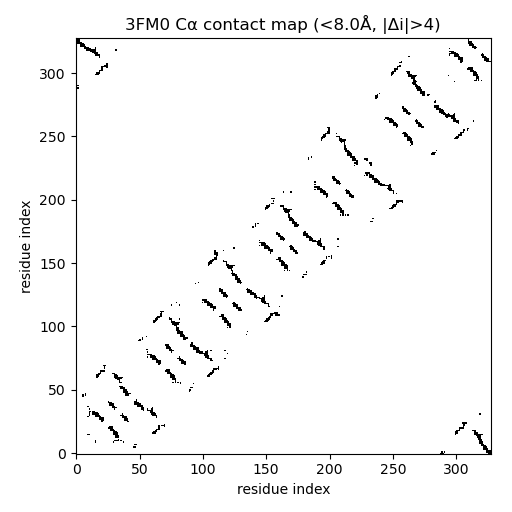ATOM 2276 C CA . HIS A 1 302 ? 19.079 48.708 32.280 1.00 16.89 302 HIS A CA 1
ATOM 2277 C C . HIS A 1 302 ? 18.308 50.019 32.149 1.00 17.44 302 HIS A C 1
ATOM 2278 O O . HIS A 1 302 ? 18.798 51.068 32.565 1.00 17.42 302 HIS A O 1
ATOM 2285 N N . SER A 1 303 ? 17.107 49.960 31.576 1.00 18.13 303 SER A N 1
ATOM 2286 C CA . SER A 1 303 ? 16.318 51.170 31.330 1.00 19.13 303 SER A CA 1
ATOM 2287 C C . SER A 1 303 ? 15.476 51.554 32.540 1.00 19.17 303 SER A C 1
ATOM 2288 O O . SER A 1 303 ? 14.841 52.611 32.554 1.00 19.26 303 SER A O 1
ATOM 2291 N N . GLN A 1 304 ? 15.466 50.672 33.541 1.00 18.70 304 GLN A N 1
ATOM 2292 C CA . GLN A 1 304 ? 14.722 50.852 34.782 1.00 18.55 304 GLN A CA 1
ATOM 2293 C C . GLN A 1 304 ? 15.512 50.224 35.939 1.00 17.80 304 GLN A C 1
ATOM 2294 O O . GLN A 1 304 ? 16.632 49.733 35.721 1.00 17.79 304 GLN A O 1
ATOM 2300 N N . ASP A 1 305 ? 14.942 50.245 37.148 1.00 16.98 305 ASP A N 1
ATOM 2301 C CA . ASP A 1 305 ? 15.619 49.729 38.353 1.00 15.84 305 ASP A CA 1
ATOM 2302 C C . ASP A 1 305 ? 16.273 48.389 38.050 1.00 14.50 305 ASP A C 1
ATOM 2303 O O . ASP A 1 305 ? 15.653 47.538 37.408 1.00 12.73 305 ASP A O 1
ATOM 2308 N N . VAL A 1 306 ? 17.490 48.183 38.553 1.00 13.13 306 VAL A N 1
ATOM 2309 C CA . VAL A 1 306 ? 18.107 46.845 38.545 1.00 12.78 306 VAL A CA 1
ATOM 2310 C C . VAL A 1 306 ? 17.691 46.119 39.835 1.00 12.15 306 VAL A C 1
ATOM 2311 O O . VAL A 1 306 ? 17.935 46.616 40.941 1.00 12.79 306 VAL A O 1
ATOM 2315 N N . ASN A 1 307 ? 17.055 44.956 39.691 1.00 11.61 307 ASN A N 1
ATOM 2316 C CA . ASN A 1 307 ? 16.491 44.246 40.843 1.00 12.03 307 ASN A CA 1
ATOM 2317 C C . ASN A 1 307 ? 17.390 43.158 41.378 1.00 11.44 307 ASN A C 1
ATOM 2318 O O . ASN A 1 307 ? 17.200 42.692 42.500 1.00 11.56 307 ASN A O 1
ATOM 2323 N N . CYS A 1 308 ? 18.346 42.731 40.557 1.00 11.35 308 CYS A N 1
ATOM 2324 C CA . CYS A 1 308 ? 19.173 41.575 40.916 1.00 10.56 308 CYS A CA 1
ATOM 2325 C C . CYS A 1 308 ? 20.476 41.552 40.129 1.00 10.09 308 CYS A C 1
ATOM 2326 O O . CYS A 1 308 ? 20.519 41.929 38.959 1.00 9.57 308 CYS A O 1
ATOM 2329 N N . VAL A 1 309 ? 21.540 41.151 40.808 1.00 9.63 309 VAL A N 1
ATOM 2330 C CA . VAL A 1 309 ? 22.812 40.815 40.170 1.00 9.86 309 VAL A CA 1
ATOM 2331 C C . VAL A 1 309 ? 23.241 39.452 40.717 1.00 10.09 309 VAL A C 1
ATOM 2332 O O . VAL A 1 309 ? 23.036 39.153 41.908 1.00 9.98 309 VAL A O 1
ATOM 2336 N N . ALA A 1 310 ? 23.793 38.610 39.851 1.00 9.79 310 ALA A N 1
ATOM 2337 C CA . ALA A 1 310 ? 24.174 37.269 40.254 1.00 10.30 310 ALA A CA 1
ATOM 2338 C C . ALA A 1 310 ? 25.394 36.846 39.474 1.00 9.91 310 ALA A C 1
ATOM 2339 O O . ALA A 1 310 ? 25.378 36.858 38.246 1.00 10.56 310 ALA A O 1
ATOM 2341 N N . TRP A 1 311 ? 26.456 36.494 40.192 1.00 10.23 311 TRP A N 1
ATOM 2342 C CA . TRP A 1 311 ? 27.691 36.034 39.553 1.00 10.45 311 TRP A CA 1
ATOM 2343 C C . TRP A 1 311 ? 27.588 34.566 39.203 1.00 11.18 311 TRP A C 1
ATOM 2344 O O . TRP A 1 311 ? 27.097 33.755 39.998 1.00 11.00 311 TRP A O 1
ATOM 2355 N N . ASN A 1 312 ? 28.104 34.212 38.033 1.00 11.62 312 ASN A N 1
ATOM 2356 C CA . ASN A 1 312 ? 28.190 32.788 37.673 1.00 11.79 312 ASN A CA 1
ATOM 2357 C C . ASN A 1 312 ? 29.118 32.034 38.648 1.00 12.43 312 ASN A C 1
ATOM 2358 O O . ASN A 1 312 ? 30.241 32.490 38.905 1.00 11.59 312 ASN A O 1
ATOM 2363 N N . PRO A 1 313 ? 28.651 30.896 39.214 1.00 12.73 313 PRO A N 1
ATOM 2364 C CA . PRO A 1 313 ? 29.447 30.198 40.229 1.00 13.86 313 PRO A CA 1
ATOM 2365 C C . PRO A 1 313 ? 30.630 29.411 39.675 1.00 15.00 313 PRO A C 1
ATOM 2366 O O . PRO A 1 313 ? 31.459 28.952 40.457 1.00 15.62 313 PRO A O 1
ATOM 2370 N N . LYS A 1 314 ? 30.707 29.265 38.353 1.00 16.40 314 LYS A N 1
ATOM 2371 C CA . LYS A 1 314 ? 31.802 28.498 37.729 1.00 18.24 314 LYS A CA 1
ATOM 2372 C C . LYS A 1 314 ? 32.669 29.297 36.745 1.00 19.12 314 LYS A C 1
ATOM 2373 O O . LYS A 1 314 ? 33.844 28.964 36.536 1.00 19.63 314 LYS A O 1
ATOM 2379 N N . GLU A 1 315 ? 32.091 30.324 36.125 1.00 20.33 315 GLU A N 1
ATOM 2380 C CA . GLU A 1 315 ? 32.832 31.180 35.197 1.00 21.89 315 GLU A CA 1
ATOM 2381 C C . GLU A 1 315 ? 33.100 32.527 35.848 1.00 21.22 315 GLU A C 1
ATOM 2382 O O . GLU A 1 315 ? 32.184 33.348 35.945 1.00 20.10 315 GLU A O 1
ATOM 2388 N N . PRO A 1 316 ? 34.356 32.766 36.286 1.00 21.15 316 PRO A N 1
ATOM 2389 C CA . PRO A 1 316 ? 34.653 34.007 36.995 1.00 21.01 316 PRO A CA 1
ATOM 2390 C C . PRO A 1 316 ? 34.430 35.226 36.109 1.00 20.23 316 PRO A C 1
ATOM 2391 O O . PRO A 1 316 ? 34.834 35.227 34.951 1.00 20.54 316 PRO A O 1
ATOM 2395 N N . GLY A 1 317 ? 33.761 36.238 36.653 1.00 19.43 317 GLY A N 1
ATOM 2396 C CA . GLY A 1 317 ? 33.529 37.491 35.936 1.00 18.33 317 GLY A CA 1
ATOM 2397 C C . GLY A 1 317 ? 32.261 37.546 35.100 1.00 17.07 317 GLY A C 1
ATOM 2398 O O . GLY A 1 317 ? 31.884 38.605 34.601 1.00 17.36 317 GLY A O 1
ATOM 2399 N N . LEU A 1 318 ? 31.592 36.409 34.933 1.00 16.07 318 LEU A N 1
ATOM 2400 C CA . LEU A 1 318 ? 30.322 36.407 34.222 1.00 14.50 318 LEU A CA 1
ATOM 2401 C C . LEU A 1 318 ? 29.218 36.825 35.186 1.00 14.06 318 LEU A C 1
ATOM 2402 O O . LEU A 1 318 ? 28.965 36.145 36.171 1.00 13.80 318 LE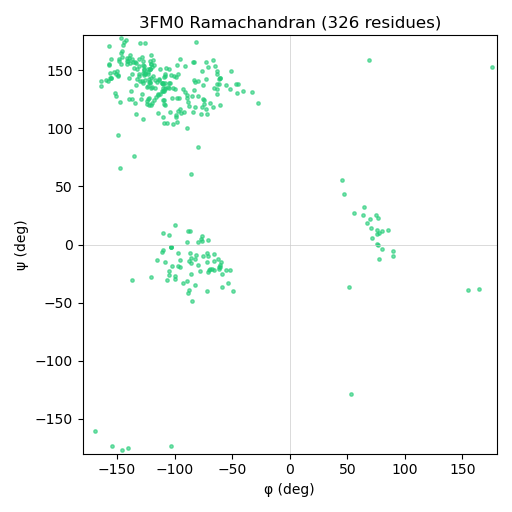U A O 1
ATOM 2407 N N . LEU A 1 319 ? 28.563 37.938 34.879 1.00 13.37 319 LEU A N 1
ATOM 2408 C CA . LEU A 1 319 ? 27.529 38.481 35.749 1.00 12.51 319 LEU A CA 1
ATOM 2409 C C . LEU A 1 319 ? 26.209 38.542 34.998 1.00 12.50 319 LEU A C 1
ATOM 2410 O O . LEU A 1 319 ? 26.185 38.980 33.852 1.00 13.16 319 LEU A O 1
ATOM 2415 N N . ALA A 1 320 ? 25.117 38.118 35.641 1.00 11.74 320 ALA A N 1
ATOM 2416 C CA . ALA A 1 320 ? 23.782 38.332 35.093 1.00 11.50 320 ALA A CA 1
ATOM 2417 C C . ALA A 1 320 ? 23.054 39.372 35.942 1.00 11.10 320 ALA A C 1
ATOM 2418 O O . ALA A 1 320 ? 23.228 39.429 37.170 1.00 11.43 320 ALA A O 1
ATOM 2420 N N . SER A 1 321 ? 22.251 40.197 35.285 1.00 11.05 321 SER A N 1
ATOM 2421 C CA . SER A 1 321 ? 21.435 41.196 35.966 1.00 11.66 321 SER A CA 1
ATOM 2422 C C . SER A 1 321 ? 20.043 41.238 35.368 1.00 11.59 321 SER A C 1
ATOM 2423 O O . SER A 1 321 ? 19.845 40.806 34.229 1.00 10.93 321 SER A O 1
ATOM 2426 N N . CYS A 1 322 ? 19.088 41.772 36.122 1.00 12.07 322 CYS A N 1
ATOM 2427 C CA . CYS A 1 322 ? 17.734 41.938 35.581 1.00 12.73 322 CYS A CA 1
ATOM 2428 C C . CYS A 1 322 ? 17.048 43.185 36.102 1.00 12.47 322 CYS A C 1
ATOM 2429 O O . CYS A 1 322 ? 17.493 43.799 37.079 1.00 12.43 322 CYS A O 1
ATOM 2432 N N . SER A 1 323 ? 15.943 43.546 35.454 1.00 12.23 323 SER A N 1
ATOM 2433 C CA . SER A 1 323 ? 15.367 44.872 35.637 1.00 13.49 323 SER A CA 1
ATOM 2434 C C . SER A 1 323 ? 13.848 44.864 35.664 1.00 14.08 323 SER A C 1
ATOM 2435 O O . SER A 1 323 ? 13.198 43.944 35.137 1.00 13.51 323 SER A O 1
ATOM 2438 N N . ASP A 1 324 ? 13.296 45.912 36.275 1.00 15.07 324 ASP A N 1
ATOM 2439 C CA . ASP A 1 324 ? 11.869 46.241 36.178 1.00 15.83 324 ASP A CA 1
ATOM 2440 C C . ASP A 1 324 ? 11.351 46.312 34.737 1.00 16.22 324 ASP A C 1
ATOM 2441 O O . ASP A 1 324 ? 10.152 46.154 34.518 1.00 16.01 324 ASP A O 1
ATOM 2446 N N . ASP A 1 325 ? 12.241 46.531 33.765 1.00 16.45 325 ASP A N 1
ATOM 2447 C CA . ASP A 1 325 ? 11.844 46.561 32.345 1.00 17.34 325 ASP A CA 1
ATOM 2448 C C . ASP A 1 325 ? 11.660 45.164 31.711 1.00 17.57 325 ASP A C 1
ATOM 2449 O O . ASP A 1 325 ? 11.385 45.046 30.504 1.00 18.19 325 ASP A O 1
ATOM 2454 N N . GLY A 1 326 ? 11.832 44.122 32.531 1.00 16.78 326 GLY A N 1
ATOM 2455 C CA . GLY A 1 326 ? 11.589 42.733 32.150 1.00 16.59 326 GLY A CA 1
ATOM 2456 C C . GLY A 1 326 ? 12.776 42.008 31.552 1.00 16.24 326 GLY A C 1
ATOM 2457 O O . GLY A 1 326 ? 12.710 40.804 31.298 1.00 16.52 326 GLY A O 1
ATOM 2458 N N . GLU A 1 327 ? 13.862 42.743 31.336 1.00 16.04 327 GLU A N 1
ATOM 2459 C CA . GLU A 1 327 ? 15.035 42.214 30.648 1.00 15.96 327 GLU A CA 1
ATOM 2460 C C . GLU A 1 327 ? 16.057 41.602 31.587 1.00 15.34 327 GLU A C 1
ATOM 2461 O O . GLU A 1 327 ? 16.134 41.973 32.749 1.00 14.46 327 GLU A O 1
ATOM 2467 N N . VAL A 1 328 ? 16.827 40.658 31.048 1.00 14.48 328 VAL A N 1
ATOM 2468 C CA . VAL A 1 328 ? 18.034 40.132 31.695 1.00 13.97 328 VAL A CA 1
ATOM 2469 C C . VAL A 1 328 ? 19.217 40.567 30.827 1.00 13.87 328 VAL A C 1
ATOM 2470 O O . VAL A 1 328 ? 19.112 40.614 29.601 1.00 14.46 328 VAL A O 1
ATOM 2474 N N . ALA A 1 329 ? 20.327 40.920 31.458 1.00 13.71 329 ALA A N 1
ATOM 2475 C CA . ALA A 1 329 ? 21.558 41.148 30.717 1.00 13.44 329 ALA A CA 1
ATOM 2476 C C . ALA A 1 329 ? 22.665 40.250 31.250 1.00 14.02 329 ALA A C 1
ATOM 2477 O O . ALA A 1 329 ? 22.710 39.956 32.447 1.00 13.18 329 ALA A O 1
ATOM 2479 N N . PHE A 1 330 ? 23.548 39.828 30.345 1.00 13.49 330 PHE A N 1
ATOM 2480 C CA . PHE A 1 330 ? 24.762 39.106 30.698 1.00 14.18 330 PHE A CA 1
ATOM 2481 C C . PHE A 1 330 ? 25.973 40.007 30.442 1.00 14.12 330 PHE A C 1
ATOM 2482 O O . PHE A 1 330 ? 26.072 40.658 29.407 1.00 14.51 330 PHE A O 1
ATOM 2490 N N . TRP A 1 331 ? 26.892 40.026 31.400 1.00 14.14 331 TRP A N 1
ATOM 2491 C CA . TRP A 1 331 ? 28.067 40.897 31.327 1.00 14.03 331 TRP A CA 1
ATOM 2492 C C . TRP A 1 331 ? 29.334 40.122 31.621 1.00 14.12 331 TRP A C 1
ATOM 2493 O O . TRP A 1 331 ? 29.311 39.137 32.363 1.00 12.68 331 TRP A O 1
ATOM 2504 N N . LYS A 1 332 ? 30.447 40.601 31.075 1.00 15.24 332 LYS A N 1
ATOM 2505 C CA . LYS A 1 332 ? 31.744 40.115 31.495 1.00 16.90 332 LYS A CA 1
ATOM 2506 C C . LYS A 1 332 ? 32.415 41.240 32.272 1.00 17.50 332 LYS A C 1
ATOM 2507 O O . LYS A 1 332 ? 32.594 42.338 31.757 1.00 17.46 332 LYS A O 1
ATOM 2513 N N . TYR A 1 333 ? 32.746 40.962 33.524 1.00 18.41 333 TYR A N 1
ATOM 2514 C CA . TYR A 1 333 ? 33.431 41.933 34.353 1.00 19.41 333 TYR A CA 1
ATOM 2515 C C . TYR A 1 333 ? 34.924 41.772 34.126 1.00 21.29 333 TYR A C 1
ATOM 2516 O O . TYR A 1 333 ? 35.475 40.686 34.338 1.00 21.62 333 TYR A O 1
ATOM 2525 N N . GLN A 1 334 ? 35.548 42.846 33.639 1.00 23.89 334 GLN A N 1
ATOM 2526 C CA . GLN A 1 334 ? 36.996 42.945 33.533 1.00 26.71 334 GLN A CA 1
ATOM 2527 C C . GLN A 1 334 ? 37.507 43.743 34.729 1.00 27.30 334 GLN A C 1
ATOM 2528 O O . GLN A 1 334 ? 37.276 44.950 34.841 1.00 27.38 334 GLN A O 1
ATOM 2534 N N . ARG A 1 335 ? 38.185 43.047 35.625 1.00 28.39 335 ARG A N 1
ATOM 2535 C CA . ARG A 1 335 ? 38.673 43.626 36.868 1.00 29.12 335 ARG A CA 1
ATOM 2536 C C . ARG A 1 335 ? 39.859 44.554 36.651 1.00 29.73 335 ARG A C 1
ATOM 2537 O O . ARG A 1 335 ? 40.174 45.374 37.516 1.00 30.34 335 ARG A O 1
#

InterPro domains:
  IPR001680 WD40 repeat [PF00400] (8-43)
  IPR001680 WD40 repeat 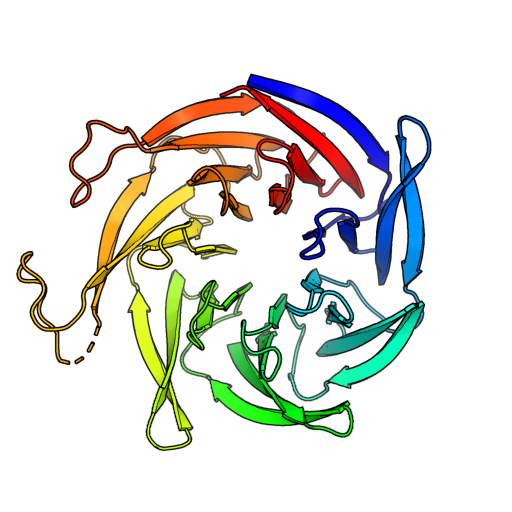[PF00400] (54-88)
  IPR001680 WD40 repeat [PF00400] (96-132)
  IPR001680 WD40 repeat [PF00400] (141-177)
  IPR001680 WD40 repeat [PF00400] (185-221)
  IPR001680 WD40 repeat [PF00400] (241-279)
  IPR001680 WD40 repeat [PF00400] (299-331)
  IPR001680 WD40 repeat [PS50082] (22-43)
  IPR001680 WD40 repeat [PS50082] (57-89)
  IPR001680 WD40 repeat [PS50082] (101-142)
  IPR001680 WD40 repeat [PS50082] (146-177)
  IPR001680 WD40 repeat [PS50082] (190-221)
  IPR001680 WD40 repeat [PS50082] (299-339)
  IPR001680 WD40 repeat [SM00320] (4-44)
  IPR001680 WD40 repeat [SM00320] (49-89)
  IPR001680 WD40 repeat [SM00320] (94-133)
  IPR001680 WD40 repeat [SM00320] (139-178)
  IPR001680 WD40 repeat [SM00320] (183-222)
  IPR001680 WD40 repeat [SM00320] (240-280)
  IPR001680 WD40 repeat [SM00320] (291-332)

B-factor: mean 18.99, std 9.02, range [8.23, 66.61]

Organism: Homo sapiens (NCBI:txid9606)